Protein AF-A0A7X9ABZ9-F1 (afdb_monomer_lite)

Sequence (261 aa):
MYNNVKTASPDDVLFLRYRMYSGDTSDTNQLMIPCFWGFLIPAAREQAGEPFAMMHMRIPGGTFQEIPVSAAQVVDVENGYRVVVRFINLPQEFWGQGKAASAVFQAKDRPVILCKVTGFLNNYLRSLVLATFQIAFLAALGCTVGAAFSTPVAAFAAISYLVIGFSVQAAITAPLQNEDGSYQYKGFVDKAAHKFAQLVSVAVVSVDDLDATSDLIKGNLVEYRRIGWAFVNLVLIRTGIISGIGIWILTRRELGTVIKR

Structure (mmCIF, N/CA/C/O backbone):
data_AF-A0A7X9ABZ9-F1
#
_entry.id   AF-A0A7X9ABZ9-F1
#
loop_
_atom_site.group_PDB
_atom_site.id
_atom_site.type_symbol
_atom_site.label_atom_id
_atom_site.label_alt_id
_atom_site.label_comp_id
_atom_site.label_asym_id
_atom_site.label_entity_id
_atom_site.label_seq_id
_atom_site.pdbx_PDB_ins_code
_atom_site.Cartn_x
_atom_site.Cartn_y
_atom_site.Cartn_z
_atom_site.occupancy
_atom_site.B_iso_or_equiv
_atom_site.auth_seq_id
_atom_site.auth_comp_id
_atom_site.auth_asym_id
_atom_site.auth_atom_id
_atom_site.pdbx_PDB_model_num
ATOM 1 N N . MET A 1 1 ? 13.836 -10.161 -10.868 1.00 85.06 1 MET A N 1
ATOM 2 C CA . MET A 1 1 ? 13.054 -11.179 -11.605 1.00 85.06 1 MET A CA 1
ATOM 3 C C . MET A 1 1 ? 11.671 -11.236 -10.989 1.00 85.06 1 MET A C 1
ATOM 5 O O . MET A 1 1 ? 11.581 -11.241 -9.769 1.00 85.06 1 MET A O 1
ATOM 9 N N . TYR A 1 2 ? 10.624 -11.233 -11.807 1.00 88.44 2 TYR A N 1
ATOM 10 C CA . TYR A 1 2 ? 9.231 -11.260 -11.367 1.00 88.44 2 TYR A CA 1
ATOM 11 C C . TYR A 1 2 ? 8.583 -12.541 -11.879 1.00 88.44 2 TYR A C 1
ATOM 13 O O . TYR A 1 2 ? 8.696 -12.859 -13.062 1.00 88.44 2 TYR A O 1
ATOM 21 N N . ASN A 1 3 ? 7.933 -13.280 -10.985 1.00 89.06 3 ASN A N 1
ATOM 22 C CA . ASN A 1 3 ? 7.311 -14.566 -11.288 1.00 89.06 3 ASN A CA 1
ATOM 23 C C . ASN A 1 3 ? 5.788 -14.428 -11.289 1.00 89.06 3 ASN A C 1
ATOM 25 O O . ASN A 1 3 ? 5.252 -13.598 -10.555 1.00 89.06 3 ASN A O 1
ATOM 29 N N . ASN A 1 4 ? 5.105 -15.293 -12.046 1.00 87.25 4 ASN A N 1
ATOM 30 C CA . ASN A 1 4 ? 3.642 -15.381 -12.075 1.00 87.25 4 ASN A CA 1
ATOM 31 C C . ASN A 1 4 ? 2.960 -14.071 -12.531 1.00 87.25 4 ASN A C 1
ATOM 33 O O . ASN A 1 4 ? 1.924 -13.675 -11.994 1.00 87.25 4 ASN A O 1
ATOM 37 N N . VAL A 1 5 ? 3.551 -13.388 -13.518 1.00 86.31 5 VAL A N 1
ATOM 38 C CA . VAL A 1 5 ? 3.012 -12.157 -14.111 1.00 86.31 5 VAL A CA 1
ATOM 39 C C . VAL A 1 5 ? 1.906 -12.525 -15.096 1.00 86.31 5 VAL A C 1
ATOM 41 O O . VAL A 1 5 ? 2.169 -12.905 -16.234 1.00 86.31 5 VAL A O 1
ATOM 44 N N . LYS A 1 6 ? 0.655 -12.435 -14.646 1.00 84.50 6 LYS A N 1
ATOM 45 C CA . LYS A 1 6 ? -0.524 -12.736 -15.465 1.00 84.50 6 LYS A CA 1
ATOM 46 C C . LYS A 1 6 ? -1.132 -11.452 -16.015 1.00 84.50 6 LYS A C 1
ATOM 48 O O . LYS A 1 6 ? -1.398 -10.525 -15.254 1.00 84.50 6 LYS A O 1
ATOM 53 N N . THR A 1 7 ? -1.392 -11.430 -17.314 1.00 84.62 7 THR A N 1
ATOM 54 C CA . THR A 1 7 ? -2.168 -10.382 -17.985 1.00 84.62 7 THR A CA 1
ATOM 55 C C . THR A 1 7 ? -3.490 -10.952 -18.487 1.00 84.62 7 THR A C 1
ATOM 57 O O . THR A 1 7 ? -3.625 -12.167 -18.640 1.00 84.62 7 THR A O 1
ATOM 60 N N . ALA A 1 8 ? -4.494 -10.094 -18.676 1.00 82.12 8 ALA A N 1
ATOM 61 C CA . ALA A 1 8 ? -5.794 -10.525 -19.185 1.00 82.12 8 ALA A CA 1
ATOM 62 C C . ALA A 1 8 ? -5.737 -10.756 -20.702 1.00 82.12 8 ALA A C 1
ATOM 64 O O . ALA A 1 8 ? -6.398 -11.656 -21.216 1.00 82.12 8 ALA A O 1
ATOM 65 N N . SER A 1 9 ? -4.918 -9.963 -21.394 1.00 83.12 9 SER A N 1
ATOM 66 C CA . SER A 1 9 ? -4.620 -10.079 -22.818 1.00 83.12 9 SER A CA 1
ATOM 67 C C . SER A 1 9 ? -3.102 -10.092 -23.060 1.00 83.12 9 SER A C 1
ATOM 69 O O . SER A 1 9 ? -2.357 -9.460 -22.302 1.00 83.12 9 SER A O 1
ATOM 71 N N . PRO A 1 10 ? -2.607 -10.766 -24.116 1.00 79.56 10 PRO A N 1
ATOM 72 C CA . PRO A 1 10 ? -1.224 -10.620 -24.576 1.00 79.56 10 PRO A CA 1
ATOM 73 C C . PRO A 1 10 ? -0.862 -9.174 -24.950 1.00 79.56 10 PRO A C 1
ATOM 75 O O . PRO A 1 10 ? 0.271 -8.752 -24.739 1.00 79.56 10 PRO A O 1
ATOM 78 N N . ASP A 1 11 ? -1.835 -8.399 -25.435 1.00 84.75 11 ASP A N 1
ATOM 79 C CA . ASP A 1 11 ? -1.641 -7.003 -25.857 1.00 84.75 11 ASP A CA 1
ATOM 80 C C . ASP A 1 11 ? -1.698 -5.997 -24.695 1.00 84.75 11 ASP A C 1
ATOM 82 O O . ASP A 1 11 ? -1.632 -4.783 -24.906 1.00 84.75 11 ASP A O 1
ATOM 86 N N . ASP A 1 12 ? -1.843 -6.474 -23.456 1.00 89.69 12 ASP A N 1
ATOM 87 C CA . ASP A 1 12 ? -1.842 -5.596 -22.292 1.00 89.69 12 ASP A CA 1
ATOM 88 C C . ASP A 1 12 ? -0.480 -4.907 -22.117 1.00 89.69 12 ASP A C 1
ATOM 90 O O . ASP A 1 12 ? 0.590 -5.463 -22.376 1.00 89.69 12 ASP A O 1
ATOM 94 N N . VAL A 1 13 ? -0.523 -3.677 -21.607 1.00 91.44 13 VAL A N 1
ATOM 95 C CA . VAL A 1 13 ? 0.676 -2.926 -21.232 1.00 91.44 13 VAL A CA 1
ATOM 96 C C . VAL A 1 13 ? 0.999 -3.198 -19.766 1.00 91.44 13 VAL A C 1
ATOM 98 O O . VAL A 1 13 ? 0.156 -3.033 -18.879 1.00 91.44 13 VAL A O 1
ATOM 101 N N . LEU A 1 14 ? 2.238 -3.603 -19.517 1.00 92.75 14 LEU A N 1
ATOM 102 C CA . LEU A 1 14 ? 2.853 -3.661 -18.200 1.00 92.75 14 LEU A CA 1
ATOM 103 C C . LEU A 1 14 ? 3.565 -2.341 -17.915 1.00 92.75 14 LEU A C 1
ATOM 105 O O . LEU A 1 14 ? 4.131 -1.728 -18.817 1.00 92.75 14 LEU A O 1
ATOM 109 N N . PHE A 1 15 ? 3.595 -1.932 -16.650 1.00 92.88 15 PHE A N 1
ATOM 110 C CA . PHE A 1 15 ? 4.355 -0.756 -16.229 1.00 92.88 15 PHE A CA 1
ATOM 111 C C . PHE A 1 15 ? 5.413 -1.163 -15.216 1.00 92.88 15 PHE A C 1
ATOM 113 O O . PHE A 1 15 ? 5.085 -1.672 -14.144 1.00 92.88 15 PHE A O 1
ATOM 120 N N . LEU A 1 16 ? 6.685 -0.923 -15.529 1.00 94.00 16 LEU A N 1
ATOM 121 C CA . LEU A 1 16 ? 7.737 -0.972 -14.521 1.00 94.00 16 LEU A CA 1
ATOM 122 C C . LEU A 1 16 ? 7.741 0.363 -13.782 1.00 94.00 16 LEU A C 1
ATOM 124 O O . LEU A 1 16 ? 8.166 1.374 -14.340 1.00 94.00 16 LEU A O 1
ATOM 128 N N . ARG A 1 17 ? 7.287 0.354 -12.530 1.00 93.19 17 ARG A N 1
ATOM 129 C CA . ARG A 1 17 ? 7.353 1.515 -11.645 1.00 93.19 17 ARG A CA 1
ATOM 130 C C . ARG A 1 17 ? 8.529 1.379 -10.697 1.00 93.19 17 ARG A C 1
ATOM 132 O O . ARG A 1 17 ? 8.708 0.339 -10.065 1.00 93.19 17 ARG A O 1
ATOM 139 N N . TYR A 1 18 ? 9.298 2.446 -10.550 1.00 92.44 18 TYR A N 1
ATOM 140 C CA . TYR A 1 18 ? 10.392 2.503 -9.591 1.00 92.44 18 TYR A CA 1
ATOM 141 C C . TYR A 1 18 ? 10.647 3.936 -9.127 1.00 92.44 18 TYR A C 1
ATOM 143 O O . TYR A 1 18 ? 10.230 4.910 -9.758 1.00 92.44 18 TYR A O 1
ATOM 151 N N . ARG A 1 19 ? 11.376 4.049 -8.019 1.00 92.00 19 ARG A N 1
ATOM 152 C CA . ARG A 1 19 ? 11.971 5.294 -7.547 1.00 92.00 19 ARG A CA 1
ATOM 153 C C . ARG A 1 19 ? 13.368 4.982 -7.040 1.00 92.00 19 ARG A C 1
ATOM 155 O O . ARG A 1 19 ? 13.551 4.062 -6.247 1.00 92.00 19 ARG A O 1
ATOM 162 N N . MET A 1 20 ? 14.347 5.735 -7.514 1.00 91.56 20 MET A N 1
ATOM 163 C CA . MET A 1 20 ? 15.740 5.578 -7.102 1.00 91.56 20 MET A CA 1
ATOM 164 C C . MET A 1 20 ? 16.282 6.882 -6.551 1.00 91.56 20 MET A C 1
ATOM 166 O O . MET A 1 20 ? 15.871 7.954 -6.987 1.00 91.56 20 MET A O 1
ATOM 170 N N . TYR A 1 21 ? 17.209 6.771 -5.612 1.00 90.94 21 TYR A N 1
ATOM 171 C CA . TYR A 1 21 ? 17.895 7.878 -4.961 1.00 90.94 21 TYR A CA 1
ATOM 172 C C . TYR A 1 21 ? 19.382 7.830 -5.303 1.00 90.94 21 TYR A C 1
ATOM 174 O O . TYR A 1 21 ? 19.941 6.749 -5.499 1.00 90.94 21 TYR A O 1
ATOM 182 N N . SER A 1 22 ? 20.023 8.989 -5.394 1.00 89.25 22 SER A N 1
ATOM 183 C CA . SER A 1 22 ? 21.461 9.093 -5.625 1.00 89.25 22 SER A CA 1
ATOM 184 C C . SER A 1 22 ? 22.198 9.116 -4.291 1.00 89.25 22 SER A C 1
ATOM 186 O O . SER A 1 22 ? 22.069 10.071 -3.531 1.00 89.25 22 SER A O 1
ATOM 188 N N . GLY A 1 23 ? 23.003 8.093 -4.019 1.00 86.19 23 GLY A N 1
ATOM 189 C CA . GLY A 1 23 ? 23.775 7.988 -2.786 1.00 86.19 23 GLY A CA 1
ATOM 190 C C . GLY A 1 23 ? 22.877 7.662 -1.599 1.00 86.19 23 GLY A C 1
ATOM 191 O O . GLY A 1 23 ? 22.596 6.493 -1.357 1.00 86.19 23 GLY A O 1
ATOM 192 N N . ASP A 1 24 ? 22.437 8.685 -0.871 1.00 82.38 24 ASP A N 1
ATOM 193 C CA . ASP A 1 24 ? 21.570 8.525 0.295 1.00 82.38 24 ASP A CA 1
ATOM 194 C C . ASP A 1 24 ? 20.124 8.928 -0.024 1.00 82.38 24 ASP A C 1
ATOM 196 O O . ASP A 1 24 ? 19.832 9.851 -0.785 1.00 82.38 24 ASP A O 1
ATOM 200 N N . THR A 1 25 ? 19.198 8.215 0.599 1.00 79.00 25 THR A N 1
ATOM 201 C CA . THR A 1 25 ? 17.763 8.457 0.507 1.00 79.00 25 THR A CA 1
ATOM 202 C C . THR A 1 25 ? 17.301 9.643 1.353 1.00 79.00 25 THR A C 1
ATOM 204 O O . THR A 1 25 ? 16.221 10.172 1.097 1.00 79.00 25 THR A O 1
ATOM 207 N N . SER A 1 26 ? 18.100 10.076 2.338 1.00 78.75 26 SER A N 1
ATOM 208 C CA . SER A 1 26 ? 17.836 11.286 3.130 1.00 78.75 26 SER A CA 1
ATOM 209 C C . SER A 1 26 ? 18.455 12.558 2.554 1.00 78.75 26 SER A C 1
ATOM 211 O O . SER A 1 26 ? 18.204 13.639 3.086 1.00 78.75 26 SER A O 1
ATOM 213 N N . ASP A 1 27 ? 19.269 12.453 1.501 1.00 78.31 27 ASP A N 1
ATOM 214 C CA . ASP A 1 27 ? 19.879 13.626 0.881 1.00 78.31 27 ASP A CA 1
ATOM 215 C C . ASP A 1 27 ? 18.814 14.444 0.136 1.00 78.31 27 ASP A C 1
ATOM 217 O O . ASP A 1 27 ? 18.012 13.912 -0.637 1.00 78.31 27 ASP A O 1
ATOM 221 N N . THR A 1 28 ? 18.793 15.751 0.367 1.00 77.06 28 THR A N 1
ATOM 222 C CA . THR A 1 28 ? 17.905 16.673 -0.346 1.00 77.06 28 THR A CA 1
ATOM 223 C C . THR A 1 28 ? 18.439 17.011 -1.733 1.00 77.06 28 THR A C 1
ATOM 225 O O . THR A 1 28 ? 17.655 17.373 -2.611 1.00 77.06 28 THR A O 1
ATOM 228 N N . ASN A 1 29 ? 19.745 16.855 -1.965 1.00 82.06 29 ASN A N 1
ATOM 229 C CA . ASN A 1 29 ? 20.389 17.204 -3.224 1.00 82.06 29 ASN A CA 1
ATOM 230 C C . ASN A 1 29 ? 20.534 15.986 -4.146 1.00 82.06 29 ASN A C 1
ATOM 232 O O . ASN A 1 29 ? 21.626 15.477 -4.402 1.00 82.06 29 ASN A O 1
ATOM 236 N N . GLN A 1 30 ? 19.396 15.500 -4.636 1.00 86.19 30 GLN A N 1
ATOM 237 C CA . GLN A 1 30 ? 19.347 14.341 -5.520 1.00 86.19 30 GLN A CA 1
ATOM 238 C C . GLN A 1 30 ? 19.917 14.667 -6.911 1.00 86.19 30 GLN A C 1
ATOM 240 O O . GLN A 1 30 ? 19.515 15.628 -7.567 1.00 86.19 30 GLN A O 1
ATOM 245 N N . LEU A 1 31 ? 20.842 13.831 -7.382 1.00 87.50 31 LEU A N 1
ATOM 246 C CA . LEU A 1 31 ? 21.513 13.980 -8.671 1.00 87.50 31 LEU A CA 1
ATOM 247 C C . LEU A 1 31 ? 20.716 13.331 -9.811 1.00 87.50 31 LEU A C 1
ATOM 249 O O . LEU A 1 31 ? 19.886 12.443 -9.610 1.00 87.50 31 LEU A O 1
ATOM 253 N N . MET A 1 32 ? 21.024 13.740 -11.043 1.00 90.00 32 MET A N 1
ATOM 254 C CA . MET A 1 32 ? 20.575 13.043 -12.250 1.00 90.00 32 MET A CA 1
ATOM 255 C C . MET A 1 32 ? 21.375 11.750 -12.425 1.00 90.00 32 MET A C 1
ATOM 257 O O . MET A 1 32 ? 22.578 11.809 -12.670 1.00 90.00 32 MET A O 1
ATOM 261 N N . ILE A 1 33 ? 20.703 10.604 -12.354 1.00 91.19 33 ILE A N 1
ATOM 262 C CA . ILE A 1 33 ? 21.297 9.269 -12.433 1.00 91.19 33 ILE A CA 1
ATOM 263 C C . ILE A 1 33 ? 21.208 8.757 -13.882 1.00 91.19 33 ILE A C 1
ATOM 265 O O . ILE A 1 33 ? 20.103 8.451 -14.349 1.00 91.19 33 ILE A O 1
ATOM 269 N N . PRO A 1 34 ? 22.328 8.670 -14.624 1.00 92.88 34 PRO A N 1
ATOM 270 C CA . PRO A 1 34 ? 22.386 7.952 -15.890 1.00 92.88 34 PRO A CA 1
ATOM 271 C C . PRO A 1 34 ? 22.317 6.440 -15.621 1.00 92.88 34 PRO A C 1
ATOM 273 O O . PRO A 1 34 ? 23.075 5.893 -14.819 1.00 92.88 34 PRO A O 1
ATOM 276 N N . CYS A 1 35 ? 21.392 5.748 -16.276 1.00 93.31 35 CYS A N 1
ATOM 277 C CA . CYS A 1 35 ? 21.179 4.320 -16.077 1.00 93.31 35 CYS A CA 1
ATOM 278 C C . CYS A 1 35 ? 20.699 3.623 -17.349 1.00 93.31 35 CYS A C 1
ATOM 280 O O . CYS A 1 35 ? 20.117 4.244 -18.244 1.00 93.31 35 CYS A O 1
ATOM 282 N N . PHE A 1 36 ? 20.900 2.306 -17.388 1.00 94.38 36 PHE A N 1
ATOM 283 C CA . PHE A 1 36 ? 20.174 1.443 -18.305 1.00 94.38 36 PHE A CA 1
ATOM 284 C C . PHE A 1 36 ? 19.119 0.630 -17.574 1.00 94.38 36 PHE A C 1
ATOM 286 O O . PHE A 1 36 ? 19.386 0.029 -16.530 1.00 94.38 36 PHE A O 1
ATOM 293 N N . TRP A 1 37 ? 17.949 0.545 -18.193 1.00 94.38 37 TRP A N 1
ATOM 294 C CA . TRP A 1 37 ? 16.937 -0.445 -17.862 1.00 94.38 37 TRP A CA 1
ATOM 295 C C . TRP A 1 37 ? 16.764 -1.399 -19.030 1.00 94.38 37 TRP A C 1
ATOM 297 O O . TRP A 1 37 ? 16.659 -0.969 -20.172 1.00 94.38 37 TRP A O 1
ATOM 307 N N . GLY A 1 38 ? 16.761 -2.692 -18.743 1.00 92.69 38 GLY A N 1
ATOM 308 C CA . GLY A 1 38 ? 16.658 -3.746 -19.736 1.00 92.69 38 GLY A CA 1
ATOM 309 C C . GLY A 1 38 ? 15.511 -4.685 -19.444 1.00 92.69 38 GLY A C 1
ATOM 310 O O . GLY A 1 38 ? 15.384 -5.151 -18.311 1.00 92.69 38 GLY A O 1
ATOM 311 N N . PHE A 1 39 ? 14.744 -5.035 -20.469 1.00 93.25 39 PHE A N 1
ATOM 312 C CA . PHE A 1 39 ? 13.782 -6.132 -20.399 1.00 93.25 39 PHE A CA 1
ATOM 313 C C . PHE A 1 39 ? 14.282 -7.300 -21.232 1.00 93.25 39 PHE A C 1
ATOM 315 O O . PHE A 1 39 ? 14.725 -7.112 -22.364 1.00 93.25 39 PHE A O 1
ATOM 322 N N . LEU A 1 40 ? 14.225 -8.502 -20.665 1.00 91.06 40 LEU A N 1
ATOM 323 C CA . LEU A 1 40 ? 14.483 -9.718 -21.423 1.00 91.06 40 LEU A CA 1
ATOM 324 C C . LEU A 1 40 ? 13.377 -9.899 -22.470 1.00 91.06 40 LEU A C 1
ATOM 326 O O . LEU A 1 40 ? 12.203 -9.918 -22.106 1.00 91.06 40 LEU A O 1
ATOM 330 N N . ILE A 1 41 ? 13.761 -10.078 -23.732 1.00 91.25 41 ILE A N 1
ATOM 331 C CA . ILE A 1 41 ? 12.865 -10.467 -24.823 1.00 91.25 41 ILE A CA 1
ATOM 332 C C . ILE A 1 41 ? 12.999 -11.983 -25.008 1.00 91.25 41 ILE A C 1
ATOM 334 O O . ILE A 1 41 ? 14.034 -12.435 -25.509 1.00 91.25 41 ILE A O 1
ATOM 338 N N . PRO A 1 42 ? 11.988 -12.790 -24.636 1.00 86.25 42 PRO A N 1
ATOM 339 C CA . PRO A 1 42 ? 12.074 -14.248 -24.720 1.00 86.25 42 PRO A CA 1
ATOM 340 C C . PRO A 1 42 ? 12.369 -14.740 -26.142 1.00 86.25 42 PRO A C 1
ATOM 342 O O . PRO A 1 42 ? 13.238 -15.587 -26.320 1.00 86.25 42 PRO A O 1
ATOM 345 N N . ALA A 1 43 ? 11.745 -14.130 -27.156 1.00 84.25 43 ALA A N 1
ATOM 346 C CA . ALA A 1 43 ? 11.948 -14.478 -28.566 1.00 84.25 43 ALA A CA 1
ATOM 347 C C . ALA A 1 43 ? 13.398 -14.283 -29.053 1.00 84.25 43 ALA A C 1
ATOM 349 O O . ALA A 1 43 ? 13.842 -14.968 -29.969 1.00 84.25 43 ALA A O 1
ATOM 350 N N . ALA A 1 44 ? 14.151 -13.367 -28.437 1.00 82.69 44 ALA A N 1
ATOM 351 C CA . ALA A 1 44 ? 15.537 -13.090 -28.808 1.00 82.69 44 ALA A CA 1
ATOM 352 C C . ALA A 1 44 ? 16.547 -13.997 -28.082 1.00 82.69 44 ALA A C 1
ATOM 354 O O . ALA A 1 44 ? 17.734 -13.949 -28.400 1.00 82.69 44 ALA A O 1
ATOM 355 N N . ARG A 1 45 ? 16.106 -14.824 -27.117 1.00 78.69 45 ARG A N 1
ATOM 356 C CA . ARG A 1 45 ? 16.988 -15.661 -26.281 1.00 78.69 45 ARG A CA 1
ATOM 357 C C . ARG A 1 45 ? 17.819 -16.652 -27.095 1.00 78.69 45 ARG A C 1
ATOM 359 O O . ARG A 1 45 ? 18.967 -16.890 -26.741 1.00 78.69 45 ARG A O 1
ATOM 366 N N . GLU A 1 46 ? 17.256 -17.210 -28.163 1.00 70.56 46 GLU A N 1
ATOM 367 C CA . GLU A 1 46 ? 17.949 -18.189 -29.014 1.00 70.56 46 GLU A CA 1
ATOM 368 C C . GLU A 1 46 ? 18.784 -17.537 -30.127 1.00 70.56 46 GLU A C 1
ATOM 370 O O . GLU A 1 46 ? 19.675 -18.170 -30.686 1.00 70.56 46 GLU A O 1
ATOM 375 N N . GLN A 1 47 ? 18.510 -16.271 -30.449 1.00 67.94 47 GLN A N 1
ATOM 376 C CA . GLN A 1 47 ? 19.060 -15.594 -31.628 1.00 67.94 47 GLN A CA 1
ATOM 377 C C . GLN A 1 47 ? 20.179 -14.602 -31.292 1.00 67.94 47 GLN A C 1
ATOM 379 O O . GLN A 1 47 ? 21.026 -14.328 -32.140 1.00 67.94 47 GLN A O 1
ATOM 384 N N . ALA A 1 48 ? 20.198 -14.052 -30.074 1.00 69.56 48 ALA A N 1
ATOM 385 C CA . ALA A 1 48 ? 21.121 -12.994 -29.678 1.00 69.56 48 ALA A CA 1
ATOM 386 C C . ALA A 1 48 ? 21.931 -13.369 -28.430 1.00 69.56 48 ALA A C 1
ATOM 388 O O . ALA A 1 48 ? 21.395 -13.894 -27.456 1.00 69.56 48 ALA A O 1
ATOM 389 N N . GLY A 1 49 ? 23.221 -13.009 -28.425 1.00 68.19 49 GLY A N 1
ATOM 390 C CA . GLY A 1 49 ? 24.083 -13.139 -27.243 1.00 68.19 49 GLY A CA 1
ATOM 391 C C . GLY A 1 49 ? 23.632 -12.270 -26.059 1.00 68.19 49 GLY A C 1
ATOM 392 O O . GLY A 1 49 ? 23.870 -12.627 -24.908 1.00 68.19 49 GLY A O 1
ATOM 393 N N . GLU A 1 50 ? 22.920 -11.169 -26.329 1.00 76.25 50 GLU A N 1
ATOM 394 C CA . GLU A 1 50 ? 22.286 -10.322 -25.314 1.00 76.25 50 GLU A CA 1
ATOM 395 C C . GLU A 1 50 ? 20.785 -10.143 -25.604 1.00 76.25 50 GLU A C 1
ATOM 397 O O . GLU A 1 50 ? 20.391 -9.212 -26.304 1.00 76.25 50 GLU A O 1
ATOM 402 N N . PRO A 1 51 ? 19.906 -10.994 -25.046 1.00 85.19 51 PRO A N 1
ATOM 403 C CA . PRO A 1 51 ? 18.465 -10.945 -25.308 1.00 85.19 51 PRO A CA 1
ATOM 404 C C . PRO A 1 51 ? 17.734 -9.849 -24.512 1.00 85.19 51 PRO A C 1
ATOM 406 O O . PRO A 1 51 ? 16.563 -10.003 -24.169 1.00 85.19 51 PRO A O 1
ATOM 409 N N . PHE A 1 52 ? 18.417 -8.758 -24.157 1.00 88.81 52 PHE A N 1
ATOM 410 C CA . PHE A 1 52 ? 17.840 -7.649 -23.399 1.00 88.81 52 PHE A CA 1
ATOM 411 C C . PHE A 1 52 ? 17.654 -6.427 -24.295 1.00 88.81 52 PHE A C 1
ATOM 413 O O . PHE A 1 52 ? 18.618 -5.902 -24.844 1.00 88.81 52 PHE A O 1
ATOM 420 N N . ALA A 1 53 ? 16.428 -5.914 -24.371 1.00 89.19 53 ALA A N 1
ATOM 421 C CA . ALA A 1 53 ? 16.188 -4.585 -24.918 1.00 89.19 53 ALA A CA 1
ATOM 422 C C . ALA A 1 53 ? 16.552 -3.538 -23.865 1.00 89.19 53 ALA A C 1
ATOM 424 O O . ALA A 1 53 ? 15.804 -3.326 -22.909 1.00 89.19 53 ALA A O 1
ATOM 425 N N . MET A 1 54 ? 17.726 -2.928 -24.032 1.00 91.12 54 MET A N 1
ATOM 426 C CA . MET A 1 54 ? 18.280 -1.931 -23.119 1.00 91.12 54 MET A CA 1
ATOM 427 C C . MET A 1 54 ? 17.845 -0.518 -23.516 1.00 91.12 54 MET A C 1
ATOM 429 O O . MET A 1 54 ? 17.981 -0.104 -24.664 1.00 91.12 54 MET A O 1
ATOM 433 N N . MET A 1 55 ? 17.366 0.243 -22.540 1.00 91.31 55 MET A N 1
ATOM 434 C CA . MET A 1 55 ? 16.940 1.630 -22.675 1.00 91.31 55 MET A CA 1
ATOM 435 C C . MET A 1 55 ? 17.880 2.535 -21.888 1.00 91.31 55 MET A C 1
ATOM 437 O O . MET A 1 55 ? 18.017 2.379 -20.672 1.00 91.31 55 MET A O 1
ATOM 441 N N . HIS A 1 56 ? 18.507 3.495 -22.570 1.00 93.06 56 HIS A N 1
ATOM 442 C CA . HIS A 1 56 ? 19.306 4.536 -21.925 1.00 93.06 56 HIS A CA 1
ATOM 443 C C . HIS A 1 56 ? 18.395 5.610 -21.348 1.00 93.06 56 HIS A C 1
ATOM 445 O O . HIS A 1 56 ? 17.598 6.203 -22.074 1.00 93.06 56 HIS A O 1
ATOM 451 N N . MET A 1 57 ? 18.534 5.897 -20.058 1.00 91.69 57 MET A N 1
ATOM 452 C CA . MET A 1 57 ? 17.785 6.960 -19.408 1.00 91.69 57 MET A CA 1
ATOM 453 C C . MET A 1 57 ? 18.664 7.753 -18.455 1.00 91.69 57 MET A C 1
ATOM 455 O O . MET A 1 57 ? 19.628 7.245 -17.887 1.00 91.69 57 MET A O 1
ATOM 459 N N . ARG A 1 58 ? 18.283 9.008 -18.232 1.00 91.25 58 ARG A N 1
ATOM 460 C CA . ARG A 1 58 ? 18.910 9.877 -17.242 1.00 91.25 58 ARG A CA 1
ATOM 461 C C . ARG A 1 58 ? 17.814 10.499 -16.392 1.00 91.25 58 ARG A C 1
ATOM 463 O O . ARG A 1 58 ? 17.052 11.328 -16.877 1.00 91.25 58 ARG A O 1
ATOM 470 N N . ILE A 1 59 ? 17.709 10.043 -15.149 1.00 91.19 59 ILE A N 1
ATOM 471 C CA . ILE A 1 59 ? 16.537 10.267 -14.297 1.00 91.19 59 ILE A CA 1
ATOM 472 C C . ILE A 1 59 ? 16.937 11.050 -13.043 1.00 91.19 59 ILE A C 1
ATOM 474 O O . ILE A 1 59 ? 17.931 10.688 -12.414 1.00 91.19 59 ILE A O 1
ATOM 478 N N . PRO A 1 60 ? 16.176 12.076 -12.630 1.00 89.88 60 PRO A N 1
ATOM 479 C CA . PRO A 1 60 ? 16.412 12.743 -11.354 1.00 89.88 60 PRO A CA 1
ATOM 480 C C . PRO A 1 60 ? 16.129 11.800 -10.181 1.00 89.88 60 PRO A C 1
ATOM 482 O O . PRO A 1 60 ? 15.047 11.205 -10.095 1.00 89.88 60 PRO A O 1
ATOM 485 N N . GLY A 1 61 ? 17.087 11.686 -9.260 1.00 88.31 61 GLY A N 1
ATOM 486 C CA . GLY A 1 61 ? 16.906 10.942 -8.018 1.00 88.31 61 GLY A CA 1
ATOM 487 C C . GLY A 1 61 ? 15.699 11.448 -7.218 1.00 88.31 61 GLY A C 1
ATOM 488 O O . GLY A 1 61 ? 15.330 12.620 -7.265 1.00 88.31 61 GLY A O 1
ATOM 489 N N . GLY A 1 62 ? 15.030 10.543 -6.512 1.00 86.88 62 GLY A N 1
ATOM 490 C CA . GLY A 1 62 ? 13.852 10.846 -5.708 1.00 86.88 62 GLY A CA 1
ATOM 491 C C . GLY A 1 62 ? 12.560 11.060 -6.504 1.00 86.88 62 GLY A C 1
ATOM 492 O O . GLY A 1 62 ? 11.536 11.349 -5.883 1.00 86.88 62 GLY A O 1
ATOM 493 N N . THR A 1 63 ? 12.544 10.870 -7.827 1.00 89.69 63 THR A N 1
ATOM 494 C CA . THR A 1 63 ? 11.318 10.955 -8.646 1.00 89.69 63 THR A CA 1
ATOM 495 C C . THR A 1 63 ? 10.763 9.580 -9.010 1.00 89.69 63 THR A C 1
ATOM 497 O O . THR A 1 63 ? 11.517 8.629 -9.226 1.00 89.69 63 THR A O 1
ATOM 500 N N . PHE A 1 64 ? 9.432 9.466 -9.057 1.00 89.94 64 PHE A N 1
ATOM 501 C CA . PHE A 1 64 ? 8.770 8.257 -9.542 1.00 89.94 64 PHE A CA 1
ATOM 502 C C . PHE A 1 64 ? 8.837 8.198 -11.061 1.00 89.94 64 PHE A C 1
ATOM 504 O O . PHE A 1 64 ? 8.536 9.180 -11.736 1.00 89.94 64 PHE A O 1
ATOM 511 N N . GLN A 1 65 ? 9.211 7.031 -11.571 1.00 92.56 65 GLN A N 1
ATOM 512 C CA . GLN A 1 65 ? 9.268 6.749 -12.996 1.00 92.56 65 GLN A CA 1
ATOM 513 C C . GLN A 1 65 ? 8.419 5.530 -13.324 1.00 92.56 65 GLN A C 1
ATOM 515 O O . GLN A 1 65 ? 8.351 4.578 -12.540 1.00 92.56 65 GLN A O 1
ATOM 520 N N . GLU A 1 66 ? 7.799 5.568 -14.499 1.00 93.00 66 GLU A N 1
ATOM 521 C CA . GLU A 1 66 ? 7.006 4.477 -15.052 1.00 93.00 66 GLU A CA 1
ATOM 522 C C . GLU A 1 66 ? 7.417 4.225 -16.497 1.00 93.00 66 GLU A C 1
ATOM 524 O O . GLU A 1 66 ? 7.373 5.128 -17.331 1.00 93.00 66 GLU A O 1
ATOM 529 N N . ILE A 1 67 ? 7.810 2.987 -16.789 1.00 93.44 67 ILE A N 1
ATOM 530 C CA . ILE A 1 67 ? 8.162 2.562 -18.144 1.00 93.44 67 ILE A CA 1
ATOM 531 C C . ILE A 1 67 ? 7.054 1.640 -18.658 1.00 93.44 67 ILE A C 1
ATOM 533 O O . ILE A 1 67 ? 6.885 0.554 -18.090 1.00 93.44 67 ILE A O 1
ATOM 537 N N . PRO A 1 68 ? 6.303 2.041 -19.699 1.00 93.19 68 PRO A N 1
ATOM 538 C CA . PRO A 1 68 ? 5.328 1.174 -20.343 1.00 93.19 68 PRO A CA 1
ATOM 539 C C . PRO A 1 68 ? 6.034 0.140 -21.222 1.00 93.19 68 PRO A C 1
ATOM 541 O O . PRO A 1 68 ? 6.941 0.472 -21.985 1.00 93.19 68 PRO A O 1
ATOM 544 N N . VAL A 1 69 ? 5.598 -1.113 -21.137 1.00 91.94 69 VAL A N 1
ATOM 545 C CA . VAL A 1 69 ? 6.159 -2.230 -21.900 1.00 91.94 69 VAL A CA 1
ATOM 546 C C . VAL A 1 69 ? 5.045 -3.178 -22.330 1.00 91.94 69 VAL A C 1
ATOM 548 O O . VAL A 1 69 ? 4.146 -3.478 -21.549 1.00 91.94 69 VAL A O 1
ATOM 551 N N . SER A 1 70 ? 5.094 -3.667 -23.568 1.00 91.50 70 SER A N 1
ATOM 552 C CA . SER A 1 70 ? 4.119 -4.644 -24.067 1.00 91.50 70 SER A CA 1
ATOM 553 C C . SER A 1 70 ? 4.307 -6.002 -23.383 1.00 91.50 70 SER A C 1
ATOM 555 O O . SER A 1 70 ? 5.411 -6.551 -23.397 1.00 91.50 70 SER A O 1
ATOM 557 N N . ALA A 1 71 ? 3.236 -6.564 -22.813 1.00 90.25 71 ALA A N 1
ATOM 558 C CA . ALA A 1 71 ? 3.274 -7.875 -22.167 1.00 90.25 71 ALA A CA 1
ATOM 559 C C . ALA A 1 71 ? 3.702 -8.983 -23.140 1.00 90.25 71 ALA A C 1
ATOM 561 O O . ALA A 1 71 ? 4.551 -9.800 -22.783 1.00 90.25 71 ALA A O 1
ATOM 562 N N . ALA A 1 72 ? 3.200 -8.962 -24.379 1.00 88.31 72 ALA A N 1
ATOM 563 C CA . ALA A 1 72 ? 3.557 -9.920 -25.427 1.00 88.31 72 ALA A CA 1
ATOM 564 C C . ALA A 1 72 ? 5.069 -10.004 -25.696 1.00 88.31 72 ALA A C 1
ATOM 566 O O . ALA A 1 72 ? 5.563 -11.049 -26.109 1.00 88.31 72 ALA A O 1
ATOM 567 N N . GLN A 1 73 ? 5.812 -8.917 -25.467 1.00 88.50 73 GLN A N 1
ATOM 568 C CA . GLN A 1 73 ? 7.246 -8.863 -25.757 1.00 88.50 73 GLN A CA 1
ATOM 569 C C . GLN A 1 73 ? 8.128 -9.354 -24.609 1.00 88.50 73 GLN A C 1
ATOM 571 O O . GLN A 1 73 ? 9.243 -9.803 -24.863 1.00 88.50 73 GLN A O 1
ATOM 576 N N . VAL A 1 74 ? 7.672 -9.234 -23.357 1.00 90.62 74 VAL A N 1
ATOM 577 C CA . VAL A 1 74 ? 8.542 -9.404 -22.174 1.00 90.62 74 VAL A CA 1
ATOM 578 C C . VAL A 1 74 ? 8.085 -10.481 -21.202 1.00 90.62 74 VAL A C 1
ATOM 580 O O . VAL A 1 74 ? 8.852 -10.862 -20.315 1.00 90.62 74 VAL A O 1
ATOM 583 N N . VAL A 1 75 ? 6.850 -10.969 -21.335 1.00 90.38 75 VAL A N 1
ATOM 584 C CA . VAL A 1 75 ? 6.352 -12.085 -20.531 1.00 90.38 75 VAL A CA 1
ATOM 585 C C . VAL A 1 75 ? 6.826 -13.392 -21.154 1.00 90.38 75 VAL A C 1
ATOM 587 O O . VAL A 1 75 ? 6.386 -13.799 -22.225 1.00 90.38 75 VAL A O 1
ATOM 590 N N . ASP A 1 76 ? 7.717 -14.075 -20.447 1.00 88.06 76 ASP A N 1
ATOM 591 C CA . ASP A 1 76 ? 8.187 -15.413 -20.784 1.00 88.06 76 ASP A CA 1
ATOM 592 C C . ASP A 1 76 ? 7.125 -16.438 -20.357 1.00 88.06 76 ASP A C 1
ATOM 594 O O . ASP A 1 76 ? 7.070 -16.857 -19.194 1.00 88.06 76 ASP A O 1
ATOM 598 N N . VAL A 1 77 ? 6.225 -16.774 -21.285 1.00 85.00 77 VAL A N 1
ATOM 599 C CA . VAL A 1 77 ? 5.132 -17.734 -21.062 1.00 85.00 77 VAL A CA 1
ATOM 600 C C . VAL A 1 77 ? 5.682 -19.148 -20.858 1.00 85.00 77 VAL A C 1
ATOM 602 O O . VAL A 1 77 ? 5.217 -19.862 -19.971 1.00 85.00 77 VAL A O 1
ATOM 605 N N . GLU A 1 78 ? 6.716 -19.524 -21.611 1.00 83.44 78 GLU A N 1
ATOM 606 C CA . GLU A 1 78 ? 7.331 -20.857 -21.576 1.00 83.44 78 GLU A CA 1
ATOM 607 C C . GLU A 1 78 ? 7.987 -21.155 -20.227 1.00 83.44 78 GLU A C 1
ATOM 609 O O . GLU A 1 78 ? 7.877 -22.262 -19.704 1.00 83.44 78 GLU A O 1
ATOM 614 N N . ASN A 1 79 ? 8.599 -20.148 -19.600 1.00 82.56 79 ASN A N 1
ATOM 615 C CA . ASN A 1 79 ? 9.220 -20.296 -18.287 1.00 82.56 79 ASN A CA 1
ATOM 616 C C . ASN A 1 79 ? 8.276 -19.958 -17.123 1.00 82.56 79 ASN A C 1
ATOM 618 O O . ASN A 1 79 ? 8.737 -19.649 -16.026 1.00 82.56 79 ASN A O 1
ATOM 622 N N . GLY A 1 80 ? 6.958 -20.042 -17.308 1.00 81.94 80 GLY A N 1
ATOM 623 C CA . GLY A 1 80 ? 5.991 -19.872 -16.220 1.00 81.94 80 GLY A CA 1
ATOM 624 C C . GLY A 1 80 ? 5.663 -18.412 -15.908 1.00 81.94 80 GLY A C 1
ATOM 625 O O . GLY A 1 80 ? 5.660 -18.009 -14.741 1.00 81.94 80 GLY A O 1
ATOM 626 N N . TYR A 1 81 ? 5.369 -17.631 -16.951 1.00 87.69 81 TYR A N 1
ATOM 627 C CA . TYR A 1 81 ? 4.916 -16.236 -16.872 1.00 87.69 81 TYR A CA 1
ATOM 628 C C . TYR A 1 81 ? 5.892 -15.339 -16.105 1.00 87.69 81 TYR A C 1
ATOM 630 O O . TYR A 1 81 ? 5.552 -14.712 -15.094 1.00 87.69 81 TYR A O 1
ATOM 638 N N . ARG A 1 82 ? 7.147 -15.328 -16.552 1.00 90.56 82 ARG A N 1
ATOM 639 C CA . ARG A 1 82 ? 8.234 -14.603 -15.887 1.00 90.56 82 ARG A CA 1
ATOM 640 C C . ARG A 1 82 ? 8.583 -13.329 -16.635 1.00 90.56 82 ARG A C 1
ATOM 642 O O . ARG A 1 82 ? 8.614 -13.316 -17.857 1.00 90.56 82 ARG A O 1
ATOM 649 N N . VAL A 1 83 ? 8.922 -12.281 -15.890 1.00 91.19 83 VAL A N 1
ATOM 650 C CA . VAL A 1 83 ? 9.512 -11.060 -16.450 1.00 91.19 83 VAL A CA 1
ATOM 651 C C . VAL A 1 83 ? 10.865 -10.824 -15.797 1.00 91.19 83 VAL A C 1
ATOM 653 O O . VAL A 1 83 ? 10.992 -10.737 -14.569 1.00 91.19 83 VAL A O 1
ATOM 656 N N . VAL A 1 84 ? 11.904 -10.731 -16.621 1.00 91.75 84 VAL A N 1
ATOM 657 C CA . VAL A 1 84 ? 13.268 -10.469 -16.163 1.00 91.75 84 VAL A CA 1
ATOM 658 C C . VAL A 1 84 ? 13.641 -9.048 -16.546 1.00 91.75 84 VAL A C 1
ATOM 660 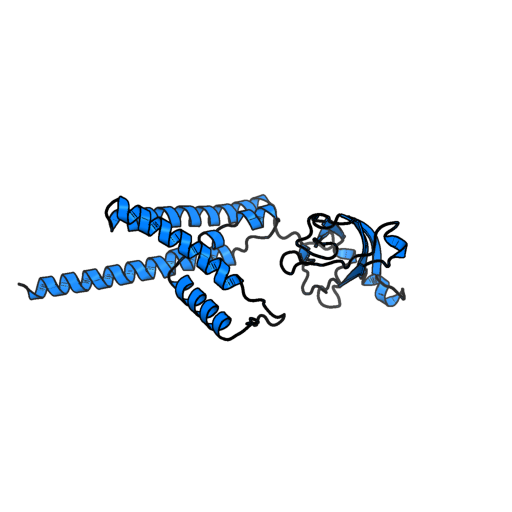O O . VAL A 1 84 ? 13.659 -8.687 -17.719 1.00 91.75 84 VAL A O 1
ATOM 663 N N . VAL A 1 85 ? 13.948 -8.258 -15.523 1.00 93.19 85 VAL A N 1
ATOM 664 C CA . VAL A 1 85 ? 14.372 -6.869 -15.659 1.00 93.19 85 VAL A CA 1
ATOM 665 C C . VAL A 1 85 ? 15.817 -6.762 -15.196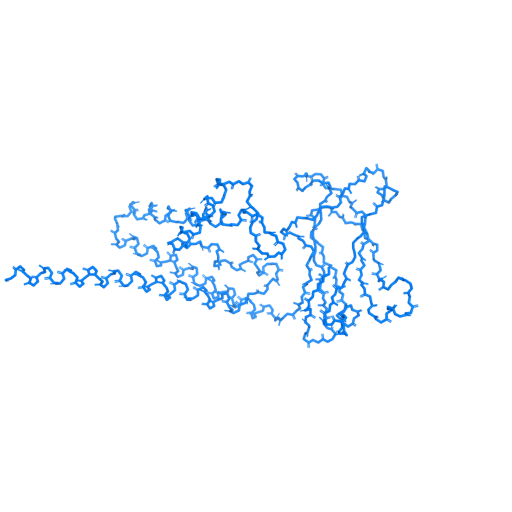 1.00 93.19 85 VAL A C 1
ATOM 667 O O . VAL A 1 85 ? 16.196 -7.370 -14.190 1.00 93.19 85 VAL A O 1
ATOM 670 N N . ARG A 1 86 ? 16.613 -5.995 -15.934 1.00 93.50 86 ARG A N 1
ATOM 671 C CA . ARG A 1 86 ? 18.004 -5.674 -15.636 1.00 93.50 86 ARG A CA 1
ATOM 672 C C . ARG A 1 86 ? 18.127 -4.175 -15.403 1.00 93.50 86 ARG A C 1
ATOM 674 O O . ARG A 1 86 ? 17.597 -3.385 -16.174 1.00 93.50 86 ARG A O 1
ATOM 681 N N . PHE A 1 87 ? 18.851 -3.803 -14.360 1.00 93.75 87 PHE A N 1
ATOM 682 C CA . PHE A 1 87 ? 19.227 -2.423 -14.093 1.00 93.75 87 PHE A CA 1
ATOM 683 C C . PHE A 1 87 ? 20.747 -2.313 -14.114 1.00 93.75 87 PHE A C 1
ATOM 685 O O . PHE A 1 87 ? 21.429 -3.174 -13.557 1.00 93.75 87 PHE A O 1
ATOM 692 N N . ILE A 1 88 ? 21.269 -1.263 -14.745 1.00 93.81 88 ILE A N 1
ATOM 693 C CA . ILE A 1 88 ? 22.697 -0.950 -14.749 1.00 93.81 88 ILE A CA 1
ATOM 694 C C . ILE A 1 88 ? 22.868 0.511 -14.348 1.00 93.81 88 ILE A C 1
ATOM 696 O O . ILE A 1 88 ? 22.385 1.413 -15.035 1.00 93.81 88 ILE A O 1
ATOM 700 N N . ASN A 1 89 ? 23.583 0.731 -13.246 1.00 92.88 89 ASN A N 1
ATOM 701 C CA . ASN A 1 89 ? 24.076 2.053 -12.882 1.00 92.88 89 ASN A CA 1
ATOM 702 C C . ASN A 1 89 ? 25.316 2.364 -13.726 1.00 92.88 89 ASN A C 1
ATOM 704 O O . ASN A 1 89 ? 26.269 1.581 -13.713 1.00 92.88 89 ASN A O 1
ATOM 708 N N . LEU A 1 90 ? 25.298 3.464 -14.477 1.00 92.44 90 LEU A N 1
ATOM 709 C CA . LEU A 1 90 ? 26.375 3.764 -15.417 1.00 92.44 90 LEU A CA 1
ATOM 710 C C . LEU A 1 90 ? 27.642 4.263 -14.704 1.00 92.44 90 LEU A C 1
ATOM 712 O O . LEU A 1 90 ? 27.543 4.924 -13.666 1.00 92.44 90 LEU A O 1
ATOM 716 N N . PRO A 1 91 ? 28.840 3.967 -15.244 1.00 90.19 91 PRO A N 1
ATOM 717 C CA . PRO A 1 91 ? 30.101 4.412 -14.663 1.00 90.19 91 PRO A CA 1
ATOM 718 C C . PRO A 1 91 ? 30.292 5.929 -14.808 1.00 90.19 91 PRO A C 1
ATOM 720 O O . PRO A 1 91 ? 29.604 6.586 -15.589 1.00 90.19 91 PRO A O 1
ATOM 723 N N . GLN A 1 92 ? 31.263 6.474 -14.067 1.00 87.69 92 GLN A N 1
ATOM 724 C CA . GLN A 1 92 ? 31.578 7.908 -13.939 1.00 87.69 92 GLN A CA 1
ATOM 725 C C . GLN A 1 92 ? 31.607 8.694 -15.258 1.00 87.69 92 GLN A C 1
ATOM 727 O O . GLN A 1 92 ? 31.210 9.856 -15.283 1.00 87.69 92 GLN A O 1
ATOM 732 N N . GLU A 1 93 ? 32.025 8.063 -16.351 1.00 88.81 93 GLU A N 1
ATOM 733 C CA . GLU A 1 93 ? 32.091 8.655 -17.692 1.00 88.81 93 GLU A CA 1
ATOM 734 C C . GLU A 1 93 ? 30.742 9.227 -18.164 1.00 88.81 93 GLU A C 1
ATOM 736 O O . GLU A 1 93 ? 30.697 10.256 -18.834 1.00 88.81 93 GLU A O 1
ATOM 741 N N . PHE A 1 94 ? 29.628 8.617 -17.751 1.00 86.12 94 PHE A N 1
ATOM 742 C CA . PHE A 1 94 ? 28.276 9.021 -18.151 1.00 86.12 94 PHE A CA 1
ATOM 743 C C . PHE A 1 94 ? 27.645 10.067 -17.220 1.00 86.12 94 PHE A C 1
ATOM 745 O O . PHE A 1 94 ? 26.585 10.615 -17.529 1.00 86.12 94 PHE A O 1
ATOM 752 N N . TRP A 1 95 ? 28.280 10.370 -16.083 1.00 85.62 95 TRP A N 1
ATOM 753 C CA . TRP A 1 95 ? 27.772 11.320 -15.083 1.00 85.62 95 TRP A CA 1
ATOM 754 C C . TRP A 1 95 ? 28.144 12.779 -15.387 1.00 85.62 95 TRP A C 1
ATOM 756 O O . TRP A 1 95 ? 27.678 13.703 -14.712 1.00 85.62 95 TRP A O 1
ATOM 766 N N . GLY A 1 96 ? 28.932 13.016 -16.440 1.00 81.81 96 GLY A N 1
ATOM 767 C CA . GLY A 1 96 ? 29.400 14.348 -16.811 1.00 81.81 96 GLY A CA 1
ATOM 768 C C . GLY A 1 96 ? 30.331 14.929 -15.743 1.00 81.81 96 GLY A C 1
ATOM 769 O O . GLY A 1 96 ? 31.261 14.264 -15.302 1.00 81.81 96 GLY A O 1
ATOM 770 N N . GLN A 1 97 ? 30.084 16.175 -15.322 1.00 68.38 97 GLN A N 1
ATOM 771 C CA . GLN A 1 97 ? 30.925 16.884 -14.342 1.00 68.38 97 GLN A CA 1
ATOM 772 C C . GLN A 1 97 ? 30.639 16.515 -12.871 1.00 68.38 97 GLN A C 1
ATOM 774 O O . GLN A 1 97 ? 31.350 16.973 -11.980 1.00 68.38 97 GLN A O 1
ATOM 779 N N . GLY A 1 98 ? 29.600 15.719 -12.591 1.00 72.25 98 GLY A N 1
ATOM 780 C CA . GLY A 1 98 ? 29.250 15.293 -11.232 1.00 72.25 98 GLY A CA 1
ATOM 781 C C . GLY A 1 98 ? 29.950 13.995 -10.828 1.00 72.25 98 GLY A C 1
ATOM 782 O O . GLY A 1 98 ? 30.208 13.143 -11.673 1.00 72.25 98 GLY A O 1
ATOM 783 N N . LYS A 1 99 ? 30.227 13.804 -9.533 1.00 84.00 99 LYS A N 1
ATOM 784 C CA . LYS A 1 99 ? 30.720 12.519 -9.010 1.00 84.00 99 LYS A CA 1
ATOM 785 C C . LYS A 1 99 ? 29.619 11.461 -9.124 1.00 84.00 99 LYS A C 1
ATOM 787 O O . LYS A 1 99 ? 28.483 11.712 -8.726 1.00 84.00 99 LYS A O 1
ATOM 792 N N . ALA A 1 100 ? 29.964 10.287 -9.639 1.00 86.12 100 ALA A N 1
ATOM 793 C CA . ALA A 1 100 ? 29.063 9.154 -9.725 1.00 86.12 100 ALA A CA 1
ATOM 794 C C . ALA A 1 100 ? 28.587 8.755 -8.333 1.00 86.12 100 ALA A C 1
ATOM 796 O O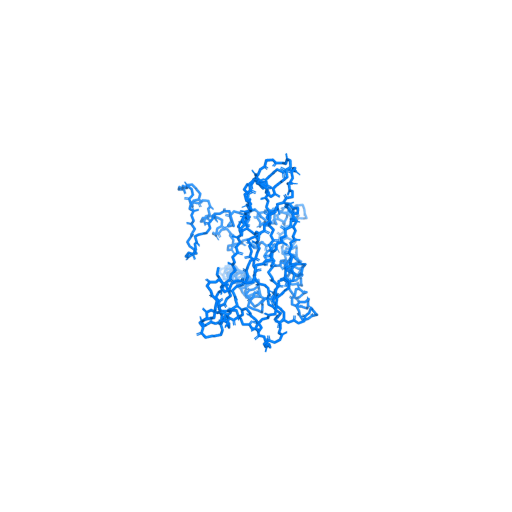 . ALA A 1 100 ? 29.380 8.620 -7.397 1.00 86.12 100 ALA A O 1
ATOM 797 N N . ALA A 1 101 ? 27.280 8.561 -8.221 1.00 87.44 101 ALA A N 1
ATOM 798 C CA . ALA A 1 101 ? 26.639 8.119 -7.001 1.00 87.44 101 ALA A CA 1
ATOM 799 C C . ALA A 1 101 ? 26.035 6.726 -7.196 1.00 87.44 101 ALA A C 1
ATOM 801 O O . ALA A 1 101 ? 25.669 6.314 -8.301 1.00 87.44 101 ALA A O 1
ATOM 802 N N . SER A 1 102 ? 25.912 5.988 -6.099 1.00 89.25 102 SER A N 1
ATOM 803 C CA . SER A 1 102 ? 25.185 4.722 -6.098 1.00 89.25 102 SER A CA 1
ATOM 804 C C . SER A 1 102 ? 23.697 4.981 -6.318 1.00 89.25 102 SER A C 1
ATOM 806 O O . SER A 1 102 ? 23.128 5.861 -5.681 1.00 89.25 102 SER A O 1
ATOM 808 N N . ALA A 1 103 ? 23.053 4.207 -7.187 1.00 90.44 103 ALA A N 1
ATOM 809 C CA . ALA A 1 103 ? 21.599 4.197 -7.280 1.00 90.44 103 ALA A CA 1
ATOM 810 C C . ALA A 1 103 ? 21.025 3.330 -6.151 1.00 90.44 103 ALA A C 1
ATOM 812 O O . ALA A 1 103 ? 21.285 2.127 -6.094 1.00 90.44 103 ALA A O 1
ATOM 813 N N . VAL A 1 104 ? 20.257 3.940 -5.251 1.00 90.19 104 VAL A N 1
ATOM 814 C CA . VAL A 1 104 ? 19.662 3.268 -4.093 1.00 90.19 104 VAL A CA 1
ATOM 815 C C . VAL A 1 104 ? 18.153 3.170 -4.260 1.00 90.19 104 VAL A C 1
ATOM 817 O O . VAL A 1 104 ? 17.466 4.169 -4.468 1.00 90.19 104 VAL A O 1
ATOM 820 N N . PHE A 1 105 ? 17.634 1.951 -4.134 1.00 89.88 105 PHE A N 1
ATOM 821 C CA . PHE A 1 105 ? 16.203 1.669 -4.098 1.00 89.88 105 PHE A CA 1
ATOM 822 C C . PHE A 1 105 ? 15.793 1.404 -2.653 1.00 89.88 105 PHE A C 1
ATOM 824 O O . PHE A 1 105 ? 16.316 0.493 -2.010 1.00 89.88 105 PHE A O 1
ATOM 831 N N . GLN A 1 106 ? 14.847 2.183 -2.132 1.00 84.88 106 GLN A N 1
ATOM 832 C CA . GLN A 1 106 ? 14.264 1.884 -0.827 1.00 84.88 106 GLN A CA 1
ATOM 833 C C . GLN A 1 106 ? 13.416 0.615 -0.918 1.00 84.88 106 GLN A C 1
ATOM 835 O O . GLN A 1 106 ? 12.724 0.407 -1.909 1.00 84.88 106 GLN A O 1
ATOM 840 N N . ALA A 1 107 ? 13.392 -0.198 0.141 1.00 80.62 107 ALA A N 1
ATOM 841 C CA . ALA A 1 107 ? 12.567 -1.410 0.176 1.00 80.62 107 ALA A CA 1
ATOM 842 C C . ALA A 1 107 ? 11.077 -1.116 -0.101 1.00 80.62 107 ALA A C 1
ATOM 844 O O . ALA A 1 107 ? 10.407 -1.884 -0.793 1.00 80.62 107 ALA A O 1
ATOM 845 N N . LYS A 1 108 ? 10.581 0.032 0.384 1.00 78.88 108 LYS A N 1
ATOM 846 C CA . LYS A 1 108 ? 9.214 0.520 0.150 1.00 78.88 108 LYS A CA 1
ATOM 847 C C . LYS A 1 108 ? 8.956 0.909 -1.310 1.00 78.88 108 LYS A C 1
ATOM 849 O O . LYS A 1 108 ? 7.884 0.612 -1.827 1.00 78.88 108 LYS A O 1
ATOM 854 N N . ASP A 1 109 ? 9.944 1.518 -1.962 1.00 82.75 109 ASP A N 1
ATOM 855 C CA . ASP A 1 109 ? 9.852 2.040 -3.331 1.00 82.75 109 ASP A CA 1
ATOM 856 C C . ASP A 1 109 ? 10.637 1.169 -4.333 1.00 82.75 109 ASP A C 1
ATOM 858 O O . ASP A 1 109 ? 11.137 1.640 -5.360 1.00 82.75 109 ASP A O 1
ATOM 862 N N . ARG A 1 110 ? 10.763 -0.127 -4.019 1.00 85.25 110 ARG A N 1
ATOM 863 C CA . ARG A 1 110 ? 11.446 -1.106 -4.864 1.00 85.25 110 ARG A CA 1
ATOM 864 C C . ARG A 1 110 ? 10.830 -1.135 -6.269 1.00 85.25 110 ARG A C 1
ATOM 866 O O . ARG A 1 110 ? 9.630 -0.893 -6.406 1.00 85.25 110 ARG A O 1
ATOM 873 N N . PRO A 1 111 ? 11.599 -1.498 -7.307 1.00 91.00 111 PRO A N 1
ATOM 874 C CA . PRO A 1 111 ? 11.042 -1.681 -8.638 1.00 91.00 111 PRO A CA 1
ATOM 875 C C . PRO A 1 111 ? 9.919 -2.726 -8.619 1.00 91.00 111 PRO A C 1
ATOM 877 O O . PRO A 1 111 ? 10.115 -3.859 -8.164 1.00 91.00 111 PRO A O 1
ATOM 880 N N . VAL A 1 112 ? 8.742 -2.362 -9.120 1.00 91.44 112 VAL A N 1
ATOM 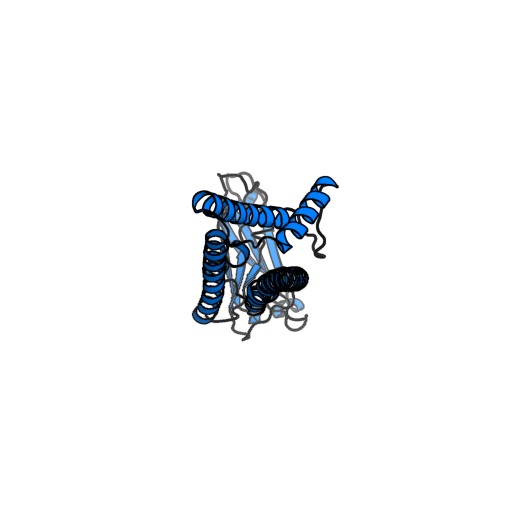881 C CA . VAL A 1 112 ? 7.560 -3.229 -9.201 1.00 91.44 112 VAL A CA 1
ATOM 882 C C . VAL A 1 112 ? 6.991 -3.226 -10.612 1.00 91.44 112 VAL A C 1
ATOM 884 O O . VAL A 1 112 ? 7.016 -2.210 -11.301 1.00 91.44 112 VAL A O 1
ATOM 887 N N . ILE A 1 113 ? 6.455 -4.371 -11.032 1.00 91.56 113 ILE A N 1
ATOM 888 C CA . ILE A 1 113 ? 5.692 -4.480 -12.276 1.00 91.56 113 ILE A CA 1
ATOM 889 C C . ILE A 1 113 ? 4.211 -4.364 -11.941 1.00 91.56 113 ILE A C 1
ATOM 891 O O . ILE A 1 113 ? 3.692 -5.120 -11.120 1.00 91.56 113 ILE A O 1
ATOM 895 N N . LEU A 1 114 ? 3.538 -3.426 -12.595 1.00 90.81 114 LEU A N 1
ATOM 896 C CA . LEU A 1 114 ? 2.104 -3.214 -12.498 1.00 90.81 114 LEU A CA 1
ATOM 897 C C . LEU A 1 114 ? 1.432 -3.815 -13.729 1.00 90.81 114 LEU A C 1
ATOM 899 O O . LEU A 1 114 ? 1.839 -3.560 -14.864 1.00 90.81 114 LEU A O 1
ATOM 903 N N . CYS A 1 115 ? 0.392 -4.603 -13.486 1.00 90.50 115 CYS A N 1
ATOM 904 C CA . CYS A 1 115 ? -0.476 -5.163 -14.511 1.00 90.50 115 CYS A CA 1
ATOM 905 C C . CYS A 1 115 ? -1.894 -4.623 -14.320 1.00 90.50 115 CYS A C 1
ATOM 907 O O . CYS A 1 115 ? -2.353 -4.390 -13.197 1.00 90.50 115 CYS A O 1
ATOM 909 N N . LYS A 1 116 ? -2.602 -4.411 -15.427 1.00 88.38 116 LYS A N 1
ATOM 910 C CA . LYS A 1 116 ? -3.993 -3.972 -15.382 1.00 88.38 116 LYS A CA 1
ATOM 911 C C . LYS A 1 116 ? -4.878 -5.143 -14.957 1.00 88.38 116 LYS A C 1
ATOM 913 O O . LYS A 1 116 ? -5.003 -6.121 -15.680 1.00 88.38 116 LYS A O 1
ATOM 918 N N . VAL A 1 117 ? -5.527 -5.017 -13.799 1.00 86.12 117 VAL A N 1
ATOM 919 C CA . VAL A 1 117 ? -6.447 -6.050 -13.281 1.00 86.12 117 VAL A CA 1
ATOM 920 C C . VAL A 1 117 ? -7.911 -5.635 -13.412 1.00 86.12 117 VAL A C 1
ATOM 922 O O . VAL A 1 117 ? -8.774 -6.449 -13.722 1.00 86.12 117 VAL A O 1
ATOM 925 N N . THR A 1 118 ? -8.225 -4.365 -13.162 1.00 88.50 118 THR A N 1
ATOM 926 C CA . THR A 1 118 ? -9.600 -3.851 -13.182 1.00 88.50 118 THR A CA 1
ATOM 927 C C . THR A 1 118 ? -9.625 -2.387 -13.610 1.00 88.50 118 THR A C 1
ATOM 929 O O . THR A 1 118 ? -8.610 -1.696 -13.555 1.00 88.50 118 THR A O 1
ATOM 932 N N . GLY A 1 119 ? -10.796 -1.895 -14.018 1.00 88.31 119 GLY A N 1
ATOM 933 C CA . GLY A 1 119 ? -11.017 -0.467 -14.239 1.00 88.31 119 GLY A CA 1
ATOM 934 C C . GLY A 1 119 ? -10.998 0.341 -12.937 1.00 88.31 119 GLY A C 1
ATOM 935 O O . GLY A 1 119 ? -11.322 -0.183 -11.866 1.00 88.31 119 GLY A O 1
ATOM 936 N N . PHE A 1 120 ? -10.674 1.632 -13.059 1.00 89.62 120 PHE A N 1
ATOM 937 C CA . PHE A 1 120 ? -10.597 2.580 -11.943 1.00 89.62 120 PHE A CA 1
ATOM 938 C C . PHE A 1 120 ? -11.879 2.608 -11.106 1.00 89.62 120 PHE A C 1
ATOM 940 O O . PHE A 1 120 ? -11.804 2.450 -9.895 1.00 89.62 120 PHE A O 1
ATOM 947 N N . LEU A 1 121 ? -13.052 2.726 -11.743 1.00 92.00 121 LEU A N 1
ATOM 948 C CA . LEU A 1 121 ? -14.337 2.840 -11.040 1.00 92.00 121 LEU A CA 1
ATOM 949 C C . LEU A 1 121 ? -14.604 1.652 -10.103 1.00 92.00 121 LEU A C 1
ATOM 951 O O . LEU A 1 121 ? -15.028 1.836 -8.967 1.00 92.00 121 LEU A O 1
ATOM 955 N N . ASN A 1 122 ? -14.309 0.431 -10.551 1.00 92.56 122 ASN A N 1
ATOM 956 C CA . ASN A 1 122 ? -14.495 -0.765 -9.732 1.00 92.56 122 ASN A CA 1
ATOM 957 C C . ASN A 1 122 ? -13.537 -0.778 -8.529 1.00 92.56 122 ASN A C 1
ATOM 959 O O . ASN A 1 122 ? -13.937 -1.136 -7.426 1.00 92.56 122 ASN A O 1
ATOM 963 N N . ASN A 1 123 ? -12.281 -0.357 -8.718 1.00 92.75 123 ASN A N 1
ATOM 964 C CA . ASN A 1 123 ? -11.328 -0.245 -7.611 1.00 92.75 123 ASN A CA 1
ATOM 965 C C . ASN A 1 123 ? -11.703 0.892 -6.644 1.00 92.75 123 ASN A C 1
ATOM 967 O O . ASN A 1 123 ? -11.617 0.728 -5.434 1.00 92.75 123 ASN A O 1
ATOM 971 N N . TYR A 1 124 ? -12.195 2.011 -7.173 1.00 92.38 124 TYR A N 1
ATOM 972 C CA . TYR A 1 124 ? -12.686 3.147 -6.399 1.00 92.38 124 TYR A CA 1
ATOM 973 C C . TYR A 1 124 ? -13.854 2.755 -5.486 1.00 92.38 124 TYR A C 1
ATOM 975 O O . TYR A 1 124 ? -13.827 3.052 -4.294 1.00 92.38 124 TYR A O 1
ATOM 983 N N . LEU A 1 125 ? -14.844 2.020 -6.007 1.00 93.81 125 LEU A N 1
ATOM 984 C CA . LEU A 1 125 ? -15.968 1.522 -5.206 1.00 93.81 125 LEU A CA 1
ATOM 985 C C . LEU A 1 125 ? -15.501 0.606 -4.065 1.00 93.81 125 LEU A C 1
ATOM 987 O O . LEU A 1 125 ? -16.017 0.692 -2.954 1.00 93.81 125 LEU A O 1
ATOM 991 N N . ARG A 1 126 ? -14.488 -0.233 -4.307 1.00 93.38 126 ARG A N 1
ATOM 992 C CA . ARG A 1 126 ? -13.876 -1.075 -3.265 1.00 93.38 126 ARG A CA 1
ATOM 993 C C . ARG A 1 126 ? -13.212 -0.245 -2.167 1.00 93.38 126 ARG A C 1
ATOM 995 O O . ARG A 1 126 ? -13.412 -0.542 -0.990 1.00 93.38 126 ARG A O 1
ATOM 1002 N N . SER A 1 127 ? -12.471 0.801 -2.533 1.00 92.00 127 SER A N 1
ATOM 1003 C CA . SER A 1 127 ? -11.908 1.754 -1.568 1.00 92.00 127 SER A CA 1
ATOM 1004 C C . SER A 1 127 ? -13.002 2.473 -0.773 1.00 92.00 127 SER A C 1
ATOM 1006 O O . SER A 1 127 ? -12.865 2.648 0.434 1.00 92.00 127 SER A O 1
ATOM 1008 N N . LEU A 1 128 ? -14.115 2.837 -1.417 1.00 92.56 128 LEU A N 1
ATOM 1009 C CA . LEU A 1 128 ? -15.244 3.514 -0.771 1.00 92.56 128 LEU A CA 1
ATOM 1010 C C . LEU A 1 128 ? -15.939 2.628 0.274 1.00 92.56 128 LEU A C 1
ATOM 1012 O O . LEU A 1 128 ? -16.332 3.114 1.336 1.00 92.56 128 LEU A O 1
ATOM 1016 N N . VAL A 1 129 ? -16.040 1.319 0.022 1.00 92.50 129 VAL A N 1
ATOM 1017 C CA . VAL A 1 129 ? -16.534 0.354 1.020 1.00 92.50 129 VAL A CA 1
ATOM 1018 C C . VAL A 1 129 ? -15.628 0.328 2.255 1.00 92.50 129 VAL A C 1
ATOM 1020 O O . VAL A 1 129 ? -16.129 0.382 3.377 1.00 92.50 129 VAL A O 1
ATOM 1023 N N . LEU A 1 130 ? -14.304 0.305 2.072 1.00 91.12 130 LEU A N 1
ATOM 1024 C CA . LEU A 1 130 ? -13.356 0.348 3.193 1.00 91.12 130 LEU A CA 1
ATOM 1025 C C . LEU A 1 130 ? -13.447 1.664 3.980 1.00 91.12 130 LEU A C 1
ATOM 1027 O O . LEU A 1 130 ? -13.523 1.631 5.208 1.00 91.12 130 LEU A O 1
ATOM 1031 N N . ALA A 1 131 ? -13.558 2.801 3.289 1.00 90.88 131 ALA A N 1
ATOM 1032 C CA . ALA A 1 131 ? -13.784 4.096 3.930 1.00 90.88 131 ALA A CA 1
ATOM 1033 C C . ALA A 1 131 ? -15.100 4.121 4.732 1.00 90.88 131 ALA A C 1
ATOM 1035 O O . ALA A 1 131 ? -15.163 4.674 5.829 1.00 90.88 131 ALA A O 1
ATOM 1036 N N . THR A 1 132 ? -16.150 3.461 4.234 1.00 91.19 132 THR A N 1
ATOM 1037 C CA . THR A 1 132 ? -17.422 3.328 4.960 1.00 91.19 132 THR A CA 1
ATOM 1038 C C . THR A 1 132 ? -17.241 2.530 6.252 1.00 91.19 132 THR A C 1
ATOM 1040 O O . THR A 1 132 ? -17.735 2.947 7.298 1.00 91.19 132 THR A O 1
ATOM 1043 N N . PHE A 1 133 ? -16.490 1.422 6.223 1.00 89.25 133 PHE A N 1
ATOM 1044 C CA . PHE A 1 133 ? -16.161 0.665 7.438 1.00 89.25 133 PHE A CA 1
ATOM 1045 C C . PHE A 1 133 ? -15.347 1.486 8.434 1.00 89.25 133 PHE A C 1
ATOM 1047 O O . PHE A 1 133 ? -15.597 1.408 9.634 1.00 89.25 133 PHE A O 1
ATOM 1054 N N . GLN A 1 134 ? -14.418 2.303 7.945 1.00 89.19 134 GLN A N 1
ATOM 1055 C CA . GLN A 1 134 ? -13.625 3.200 8.774 1.00 89.19 134 GLN A CA 1
ATOM 1056 C C . GLN A 1 134 ? -14.507 4.224 9.503 1.00 89.19 134 GLN A C 1
ATOM 1058 O O . GLN A 1 134 ? -14.409 4.365 10.722 1.00 89.19 134 GLN A O 1
ATOM 1063 N N . ILE A 1 135 ? -15.415 4.894 8.786 1.00 90.62 135 ILE A N 1
ATOM 1064 C CA . ILE A 1 135 ? -16.339 5.874 9.377 1.00 90.62 135 ILE A CA 1
ATOM 1065 C C . ILE A 1 135 ? -17.310 5.189 10.347 1.00 90.62 135 ILE A C 1
ATOM 1067 O O . ILE A 1 135 ? -17.525 5.687 11.450 1.00 90.62 135 ILE A O 1
ATOM 1071 N N . ALA A 1 136 ? -17.856 4.028 9.975 1.00 89.12 136 ALA A N 1
ATOM 1072 C CA . ALA A 1 136 ? -18.750 3.259 10.836 1.00 89.12 136 ALA A CA 1
ATOM 1073 C C . ALA A 1 136 ? -18.056 2.823 12.135 1.00 89.12 136 ALA A C 1
ATOM 1075 O O . ALA A 1 136 ? -18.640 2.932 13.212 1.00 89.12 136 ALA A O 1
ATOM 1076 N N . PHE A 1 137 ? -16.797 2.383 12.052 1.00 86.38 137 PHE A N 1
ATOM 1077 C CA . PHE A 1 137 ? -15.994 2.028 13.216 1.00 86.38 137 PHE A CA 1
ATOM 1078 C C . PHE A 1 137 ? -15.744 3.237 14.127 1.00 86.38 137 PHE A C 1
ATOM 1080 O O . PHE A 1 137 ? -15.960 3.146 15.335 1.00 86.38 137 PHE A O 1
ATOM 1087 N N . LEU A 1 138 ? -15.343 4.380 13.562 1.00 89.19 138 LEU A N 1
ATOM 1088 C CA . LEU A 1 138 ? -15.124 5.614 14.324 1.00 89.19 138 LEU A CA 1
ATOM 1089 C C . LEU A 1 138 ? -16.407 6.101 15.010 1.00 89.19 138 LEU A C 1
ATOM 1091 O O . LEU A 1 138 ? -16.370 6.494 16.177 1.00 89.19 138 LEU A O 1
ATOM 1095 N N . ALA A 1 139 ? -17.546 6.024 14.318 1.00 90.50 139 ALA A N 1
ATOM 1096 C CA . ALA A 1 139 ? -18.848 6.357 14.881 1.00 90.50 139 ALA A CA 1
ATOM 1097 C C . ALA A 1 139 ? -19.228 5.401 16.022 1.00 90.50 139 ALA A C 1
ATOM 1099 O O . ALA A 1 139 ? -19.583 5.852 17.109 1.00 90.50 139 ALA A O 1
ATOM 1100 N N . ALA A 1 140 ? -19.091 4.088 15.813 1.00 87.19 140 ALA A N 1
ATOM 1101 C CA . ALA A 1 140 ? -19.382 3.080 16.828 1.00 87.19 140 ALA A CA 1
ATOM 1102 C C . ALA A 1 140 ? -18.495 3.240 18.070 1.00 87.19 140 ALA A C 1
ATOM 1104 O O . ALA A 1 140 ? -18.996 3.145 19.192 1.00 87.19 140 ALA A O 1
ATOM 1105 N N . LEU A 1 141 ? -17.203 3.531 17.886 1.00 87.12 141 LEU A N 1
ATOM 1106 C CA . LEU A 1 141 ? -16.286 3.850 18.976 1.00 87.12 141 LEU A CA 1
ATOM 1107 C C . LEU A 1 141 ? -16.808 5.062 19.754 1.00 87.12 141 LEU A C 1
ATOM 1109 O O . LEU A 1 141 ? -17.069 4.937 20.946 1.00 87.12 141 LEU A O 1
ATOM 1113 N N . GLY A 1 142 ? -17.048 6.191 19.079 1.00 88.56 142 GLY A N 1
ATOM 1114 C CA . GLY A 1 142 ? -17.564 7.413 19.704 1.00 88.56 142 GLY A CA 1
ATOM 1115 C C . GLY A 1 142 ? -18.863 7.193 20.485 1.00 88.56 142 GLY A C 1
ATOM 1116 O O . GLY A 1 142 ? -18.960 7.609 21.639 1.00 88.56 142 GLY A O 1
ATOM 1117 N N . CYS A 1 143 ? -19.826 6.469 19.909 1.00 89.44 143 CYS A N 1
ATOM 1118 C CA . CYS A 1 143 ? -21.074 6.107 20.583 1.00 89.44 143 CYS A CA 1
ATOM 1119 C C . CYS A 1 143 ? -20.838 5.215 21.808 1.00 89.44 143 CYS A C 1
ATOM 1121 O O . CYS A 1 143 ? -21.439 5.443 22.854 1.00 89.44 143 CYS A O 1
ATOM 1123 N N . THR A 1 144 ? -19.951 4.224 21.706 1.00 86.81 144 THR A N 1
ATOM 1124 C CA . THR A 1 144 ? -19.670 3.287 22.804 1.00 86.81 144 THR A CA 1
ATOM 1125 C C . THR A 1 144 ? -18.991 3.996 23.971 1.00 86.81 144 THR A C 1
ATOM 1127 O O . THR A 1 144 ? -19.423 3.861 25.115 1.00 86.81 144 THR A O 1
ATOM 1130 N N . VAL A 1 145 ? -17.948 4.785 23.696 1.00 89.31 145 VAL A N 1
ATOM 1131 C CA . VAL A 1 145 ? -17.209 5.494 24.747 1.00 89.31 145 VAL A CA 1
ATOM 1132 C C . VAL A 1 145 ? -18.074 6.604 25.355 1.00 89.31 145 VAL A C 1
ATOM 1134 O O . VAL A 1 145 ? -18.065 6.791 26.569 1.00 89.31 145 VAL A O 1
ATOM 1137 N N . GLY A 1 146 ? -18.872 7.295 24.533 1.00 90.19 146 GLY A N 1
ATOM 1138 C CA . GLY A 1 146 ? -19.816 8.323 24.980 1.00 90.19 146 GLY A CA 1
ATOM 1139 C C 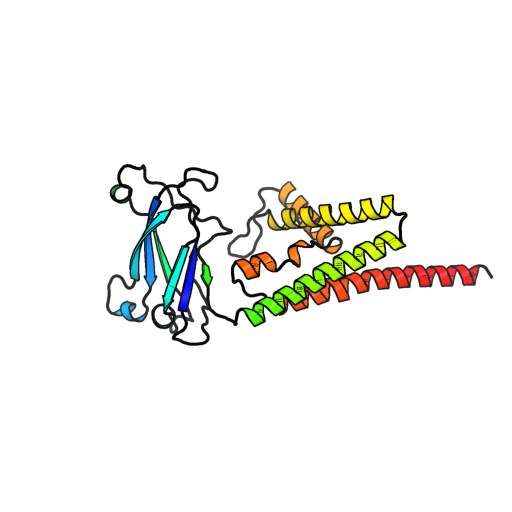. GLY A 1 146 ? -20.980 7.781 25.812 1.00 90.19 146 GLY A C 1
ATOM 1140 O O . GLY A 1 146 ? -21.446 8.465 26.715 1.00 90.19 146 GLY A O 1
ATOM 1141 N N . ALA A 1 147 ? -21.431 6.549 25.557 1.00 88.38 147 ALA A N 1
ATOM 1142 C CA . ALA A 1 147 ? -22.446 5.893 26.380 1.00 88.38 147 ALA A CA 1
ATOM 1143 C C . ALA A 1 147 ? -21.880 5.365 27.711 1.00 88.38 147 ALA A C 1
ATOM 1145 O O . ALA A 1 147 ? -22.603 5.300 28.703 1.00 88.38 147 ALA A O 1
ATOM 1146 N N . ALA A 1 148 ? -20.603 4.972 27.738 1.00 85.56 148 ALA A N 1
ATOM 1147 C CA . ALA A 1 148 ? -19.969 4.373 28.912 1.00 85.56 148 ALA A CA 1
ATOM 1148 C C . ALA A 1 148 ? -19.387 5.398 29.904 1.00 85.56 148 ALA A C 1
ATOM 1150 O O . ALA A 1 148 ? -19.295 5.102 31.096 1.00 85.56 148 ALA A O 1
ATOM 1151 N N . PHE A 1 149 ? -18.981 6.584 29.437 1.00 90.75 149 PHE A N 1
ATOM 1152 C CA . PHE A 1 149 ? -18.256 7.572 30.240 1.00 90.75 149 PHE A CA 1
ATOM 1153 C C . PHE A 1 149 ? -18.833 8.988 30.106 1.00 90.75 149 PHE A C 1
ATOM 1155 O O . PHE A 1 149 ? -19.469 9.333 29.117 1.00 90.75 149 PHE A O 1
ATOM 1162 N N . SER A 1 150 ? -18.549 9.854 31.085 1.00 92.94 150 SER A N 1
ATOM 1163 C CA . SER A 1 150 ? -18.846 11.293 30.988 1.00 92.94 150 SER A CA 1
ATOM 1164 C C . SER A 1 150 ? -18.085 11.951 29.831 1.00 92.94 150 SER A C 1
ATOM 1166 O O . SER A 1 150 ? -16.962 11.536 29.540 1.00 92.94 150 SER A O 1
ATOM 1168 N N . THR A 1 151 ? -18.621 13.029 29.251 1.00 91.69 151 THR A N 1
ATOM 1169 C CA . THR A 1 151 ? -18.080 13.691 28.047 1.00 91.69 151 THR A CA 1
ATOM 1170 C C . THR A 1 151 ? -16.559 13.922 28.056 1.00 91.69 151 THR A C 1
ATOM 1172 O O . THR A 1 151 ? -15.913 13.533 27.081 1.00 91.69 151 THR A O 1
ATOM 1175 N N . PRO A 1 152 ? -15.935 14.475 29.122 1.00 92.56 152 PRO A N 1
ATOM 1176 C CA . PRO A 1 152 ? -14.486 14.706 29.120 1.00 92.56 152 PRO A CA 1
ATOM 1177 C C . PRO A 1 152 ? -13.676 13.401 29.093 1.00 92.56 152 PRO A C 1
ATOM 1179 O O . PRO A 1 152 ? -12.689 13.283 28.368 1.00 92.56 152 PRO A O 1
ATOM 1182 N N . VAL A 1 153 ? -14.123 12.397 29.850 1.00 93.44 153 VAL A N 1
ATOM 1183 C CA . VAL A 1 153 ? -13.476 11.078 29.930 1.00 93.44 153 VAL A CA 1
ATOM 1184 C C . VAL A 1 153 ? -13.656 10.309 28.621 1.00 93.44 153 VAL A C 1
ATOM 1186 O O . VAL A 1 153 ? -12.711 9.684 28.145 1.00 93.44 153 VAL A O 1
ATOM 1189 N N . ALA A 1 154 ? -14.836 10.400 28.004 1.00 92.12 154 ALA A N 1
ATOM 1190 C CA . ALA A 1 154 ? -15.121 9.753 26.732 1.00 92.12 154 ALA A CA 1
ATOM 1191 C C . ALA A 1 154 ? -14.223 10.282 25.606 1.00 92.12 154 ALA A C 1
ATOM 1193 O O . ALA A 1 154 ? -13.637 9.494 24.863 1.00 92.12 154 ALA A O 1
ATOM 1194 N N . ALA A 1 155 ? -14.061 11.607 25.521 1.00 92.38 155 ALA A N 1
ATOM 1195 C CA . ALA A 1 155 ? -13.178 12.236 24.545 1.00 92.38 155 ALA A CA 1
ATOM 1196 C C . ALA A 1 155 ? -11.719 11.793 24.733 1.00 92.38 155 ALA A C 1
ATOM 1198 O O . ALA A 1 155 ? -11.069 11.378 23.773 1.00 92.38 155 ALA A O 1
ATOM 1199 N N . PHE A 1 156 ? -11.220 11.813 25.973 1.00 94.62 156 PHE A N 1
ATOM 1200 C CA . PHE A 1 156 ? -9.859 11.372 26.279 1.00 94.62 156 PHE A CA 1
ATOM 1201 C C . PHE A 1 156 ? -9.627 9.898 25.919 1.00 94.62 156 PHE A C 1
ATOM 1203 O O . PHE A 1 156 ? -8.621 9.567 25.290 1.00 94.62 156 PHE A O 1
ATOM 1210 N N . ALA A 1 157 ? -10.560 9.014 26.278 1.00 91.00 157 ALA A N 1
ATOM 1211 C CA . ALA A 1 157 ? -10.459 7.589 25.985 1.00 91.00 157 ALA A CA 1
ATOM 1212 C C . ALA A 1 157 ? -10.509 7.302 24.474 1.00 91.00 157 ALA A C 1
ATOM 1214 O O . ALA A 1 157 ? -9.701 6.515 23.981 1.00 91.00 157 ALA A O 1
ATOM 1215 N N . ALA A 1 158 ? -11.389 7.976 23.725 1.00 89.94 158 ALA A N 1
ATOM 1216 C CA . ALA A 1 158 ? -11.467 7.836 22.272 1.00 89.94 158 ALA A CA 1
ATOM 1217 C C . ALA A 1 158 ? -10.177 8.307 21.577 1.00 89.94 158 ALA A C 1
ATOM 1219 O O . ALA A 1 158 ? -9.631 7.586 20.743 1.00 89.94 158 ALA A O 1
ATOM 1220 N N . ILE A 1 159 ? -9.641 9.474 21.956 1.00 91.19 159 ILE A N 1
ATOM 1221 C CA . ILE A 1 159 ? -8.380 9.992 21.398 1.00 91.19 159 ILE A CA 1
ATOM 1222 C C . ILE A 1 159 ? -7.215 9.061 21.745 1.00 91.19 159 ILE A C 1
ATOM 1224 O O . ILE A 1 159 ? -6.436 8.702 20.864 1.00 91.19 159 ILE A O 1
ATOM 1228 N N . SER A 1 160 ? -7.117 8.623 23.002 1.00 91.31 160 SER A N 1
ATOM 1229 C CA . SER A 1 160 ? -6.061 7.704 23.445 1.00 91.31 160 SER A CA 1
ATOM 1230 C C . SER A 1 160 ? -6.096 6.394 22.661 1.00 91.31 160 SER A C 1
ATOM 1232 O O . SER A 1 160 ? -5.055 5.923 22.211 1.00 91.31 160 SER A O 1
ATOM 1234 N N . TYR A 1 161 ? -7.290 5.838 22.428 1.00 89.44 161 TYR A N 1
ATOM 1235 C CA . TYR A 1 161 ? -7.463 4.639 21.611 1.00 89.44 161 TYR A CA 1
ATOM 1236 C C . TYR A 1 161 ? -6.925 4.833 20.185 1.00 89.44 161 TYR A C 1
ATOM 1238 O O . TYR A 1 161 ? -6.187 3.983 19.688 1.00 89.44 161 TYR A O 1
ATOM 1246 N N . LEU A 1 162 ? -7.238 5.964 19.541 1.00 88.38 162 LEU A N 1
ATOM 1247 C CA . LEU A 1 162 ? -6.754 6.269 18.190 1.00 88.38 162 LEU A CA 1
ATOM 1248 C C . LEU A 1 162 ? -5.230 6.444 18.144 1.00 88.38 162 LEU A C 1
ATOM 1250 O O . LEU A 1 162 ? -4.576 5.870 17.276 1.00 88.38 162 LEU A O 1
ATOM 1254 N N . VAL A 1 163 ? -4.654 7.185 19.096 1.00 89.25 163 VAL A N 1
ATOM 1255 C CA . VAL A 1 163 ? -3.198 7.406 19.185 1.00 89.25 163 VAL A CA 1
ATOM 1256 C C . VAL A 1 163 ? -2.447 6.089 19.398 1.00 89.25 163 VAL A C 1
ATOM 1258 O O . VAL A 1 163 ? -1.423 5.847 18.750 1.00 89.25 163 VAL A O 1
ATOM 1261 N N . ILE A 1 164 ? -2.966 5.217 20.268 1.00 87.94 164 ILE A N 1
ATOM 1262 C CA . ILE A 1 164 ? -2.415 3.873 20.468 1.00 87.94 164 ILE A CA 1
ATOM 1263 C C . ILE A 1 164 ? -2.522 3.070 19.169 1.00 87.94 164 ILE A C 1
ATOM 1265 O O . ILE A 1 164 ? -1.536 2.456 18.770 1.00 87.94 164 ILE A O 1
ATOM 1269 N N . GLY A 1 165 ? -3.665 3.115 18.477 1.00 85.31 165 GLY A N 1
ATOM 1270 C CA . GLY A 1 165 ? -3.864 2.416 17.204 1.00 85.31 165 GLY A CA 1
ATOM 1271 C C . GLY A 1 165 ? -2.827 2.794 16.148 1.00 85.31 165 GLY A C 1
ATOM 1272 O O . GLY A 1 165 ? -2.211 1.910 15.554 1.00 85.31 165 GLY A O 1
ATOM 1273 N N . PHE A 1 166 ? -2.555 4.092 15.985 1.00 82.81 166 PHE A N 1
ATOM 1274 C CA . PHE A 1 166 ? -1.516 4.568 15.066 1.00 82.81 166 PHE A CA 1
ATOM 1275 C C . PHE A 1 166 ? -0.110 4.102 15.467 1.00 82.81 166 PHE A C 1
ATOM 1277 O O . PHE A 1 166 ? 0.679 3.680 14.621 1.00 82.81 166 PHE A O 1
ATOM 1284 N N . SER A 1 167 ? 0.202 4.135 16.763 1.00 84.88 167 SER A N 1
ATOM 1285 C CA . SER A 1 167 ? 1.529 3.769 17.274 1.00 84.88 167 SER A CA 1
ATOM 1286 C C . SER A 1 167 ? 1.801 2.264 17.182 1.00 84.88 167 SER A C 1
ATOM 1288 O O . SER A 1 167 ? 2.908 1.846 16.841 1.00 84.88 167 SER A O 1
ATOM 1290 N N . VAL A 1 168 ? 0.786 1.436 17.445 1.00 84.75 168 VAL A N 1
ATOM 1291 C CA . VAL A 1 168 ? 0.874 -0.029 17.351 1.00 84.75 168 VAL A CA 1
ATOM 1292 C C . VAL A 1 168 ? 1.152 -0.462 15.917 1.00 84.75 168 VAL A C 1
ATOM 1294 O O . VAL A 1 168 ? 2.019 -1.309 15.704 1.00 84.75 168 VAL A O 1
ATOM 1297 N N . GLN A 1 169 ? 0.490 0.152 14.935 1.00 80.75 169 GLN A N 1
ATOM 1298 C CA . GLN A 1 169 ? 0.713 -0.178 13.529 1.00 80.75 169 GLN A CA 1
ATOM 1299 C C . GLN A 1 169 ? 2.157 0.091 13.100 1.00 80.75 169 GLN A C 1
ATOM 1301 O O . GLN A 1 169 ? 2.813 -0.779 12.522 1.00 80.75 169 GLN A O 1
ATOM 1306 N N . ALA A 1 170 ? 2.687 1.264 13.456 1.00 79.31 170 ALA A N 1
ATOM 1307 C CA . ALA A 1 170 ? 4.077 1.607 13.183 1.00 79.31 170 ALA A CA 1
ATOM 1308 C C . ALA A 1 170 ? 5.041 0.580 13.806 1.00 79.31 170 ALA A C 1
ATOM 1310 O O . ALA A 1 170 ? 5.945 0.096 13.126 1.00 79.31 170 ALA A O 1
ATOM 1311 N N . ALA A 1 171 ? 4.800 0.174 15.058 1.00 79.88 171 ALA A N 1
ATOM 1312 C CA . ALA A 1 171 ? 5.618 -0.815 15.760 1.00 79.88 171 ALA A CA 1
ATOM 1313 C C . ALA A 1 171 ? 5.545 -2.232 15.150 1.00 79.88 171 ALA A C 1
ATOM 1315 O O . ALA A 1 171 ? 6.532 -2.970 15.173 1.00 79.88 171 ALA A O 1
ATOM 1316 N N . ILE A 1 172 ? 4.407 -2.625 14.570 1.00 79.56 172 ILE A N 1
ATOM 1317 C CA . ILE A 1 172 ? 4.275 -3.909 13.861 1.00 79.56 172 ILE A CA 1
ATOM 1318 C C . ILE A 1 172 ? 5.053 -3.881 12.543 1.00 79.56 172 ILE A C 1
ATOM 1320 O O . ILE A 1 172 ? 5.687 -4.864 12.176 1.00 79.56 172 ILE A O 1
ATOM 1324 N N . THR A 1 173 ? 5.052 -2.757 11.835 1.00 73.44 173 THR A N 1
ATOM 1325 C CA . THR A 1 173 ? 5.742 -2.645 10.538 1.00 73.44 173 THR A CA 1
ATOM 1326 C C . THR A 1 173 ? 7.231 -2.300 10.631 1.00 73.44 173 THR A C 1
ATOM 1328 O O . THR A 1 173 ? 7.915 -2.303 9.612 1.00 73.44 173 THR A O 1
ATOM 1331 N N . ALA A 1 174 ? 7.742 -2.001 11.828 1.00 76.56 174 ALA A N 1
ATOM 1332 C CA . ALA A 1 174 ? 9.119 -1.550 12.028 1.00 76.56 174 ALA A CA 1
ATOM 1333 C C . ALA A 1 174 ? 10.210 -2.600 11.708 1.00 76.56 174 ALA A C 1
ATOM 1335 O O . ALA A 1 174 ? 11.236 -2.207 11.143 1.00 76.56 174 ALA A O 1
ATOM 1336 N N . PRO A 1 175 ? 10.062 -3.900 12.041 1.00 76.56 175 PRO A N 1
ATOM 1337 C CA . PRO A 1 175 ? 11.101 -4.882 11.743 1.00 76.56 175 PRO A CA 1
ATOM 1338 C C . PRO A 1 175 ? 11.189 -5.187 10.243 1.00 76.56 175 PRO A C 1
ATOM 1340 O O . PRO A 1 175 ? 10.174 -5.337 9.561 1.00 76.56 175 PRO A O 1
ATOM 1343 N N . LEU A 1 176 ? 12.414 -5.339 9.735 1.00 70.88 176 LEU A N 1
ATOM 1344 C CA . LEU A 1 176 ? 12.655 -5.731 8.344 1.00 70.88 176 LEU A CA 1
ATOM 1345 C C . LEU A 1 176 ? 12.230 -7.189 8.124 1.00 70.88 176 LEU A C 1
ATOM 1347 O O . LEU A 1 176 ? 12.401 -8.029 9.005 1.00 70.88 176 LEU A O 1
ATOM 1351 N N . GLN A 1 177 ? 11.704 -7.500 6.941 1.00 71.44 177 GLN A N 1
ATOM 1352 C CA . GLN A 1 177 ? 11.364 -8.867 6.543 1.00 71.44 177 GLN A CA 1
ATOM 1353 C C . GLN A 1 177 ? 12.403 -9.411 5.560 1.00 71.44 177 GLN A C 1
ATOM 1355 O O . GLN A 1 177 ? 12.815 -8.716 4.632 1.00 71.44 177 GLN A O 1
ATOM 1360 N N . ASN A 1 178 ? 12.813 -10.657 5.774 1.00 68.00 178 ASN A N 1
ATOM 1361 C CA . ASN A 1 178 ? 13.597 -11.448 4.834 1.00 68.00 178 ASN A CA 1
ATOM 1362 C C . ASN A 1 178 ? 12.753 -11.862 3.618 1.00 68.00 178 ASN A C 1
ATOM 1364 O O . ASN A 1 178 ? 11.523 -11.806 3.646 1.00 68.00 178 ASN A O 1
ATOM 1368 N N . GLU A 1 179 ? 13.410 -12.349 2.561 1.00 53.88 179 GLU A N 1
ATOM 1369 C CA . GLU A 1 179 ? 12.733 -12.874 1.363 1.00 53.88 179 GLU A CA 1
ATOM 1370 C C . GLU A 1 179 ? 11.832 -14.092 1.652 1.00 53.88 179 GLU A C 1
ATOM 1372 O O . GLU A 1 179 ? 10.889 -14.348 0.907 1.00 53.88 179 GLU A O 1
ATOM 1377 N N . ASP A 1 180 ? 12.077 -14.809 2.755 1.00 51.09 180 ASP A N 1
ATOM 1378 C CA . ASP A 1 180 ? 11.259 -15.928 3.243 1.00 51.09 180 ASP A CA 1
ATOM 1379 C C . ASP A 1 180 ? 10.066 -15.486 4.119 1.00 51.09 180 ASP A C 1
ATOM 1381 O O . ASP A 1 180 ? 9.298 -16.321 4.598 1.00 51.09 180 ASP A O 1
ATOM 1385 N N . GLY A 1 181 ? 9.899 -14.177 4.338 1.00 59.91 181 GLY A N 1
ATOM 1386 C CA . GLY A 1 181 ? 8.857 -13.604 5.191 1.00 59.91 181 GLY A CA 1
ATOM 1387 C C . GLY A 1 181 ? 9.172 -13.631 6.690 1.00 59.91 181 GLY A C 1
ATOM 1388 O O . GLY A 1 181 ? 8.331 -13.218 7.492 1.00 59.91 181 GLY A O 1
ATOM 1389 N N . SER A 1 182 ? 10.362 -14.082 7.102 1.00 71.50 182 SER A N 1
ATOM 1390 C CA . SER A 1 182 ? 10.785 -14.028 8.503 1.00 71.50 182 SER A CA 1
ATOM 1391 C C . SER A 1 182 ? 11.212 -12.613 8.909 1.00 71.50 182 SER A C 1
ATOM 1393 O O . SER A 1 182 ? 11.830 -11.876 8.142 1.00 71.50 182 SER A O 1
ATOM 1395 N N . TYR A 1 183 ? 10.877 -12.208 10.135 1.00 75.19 183 TYR A N 1
ATOM 1396 C CA . TYR A 1 183 ? 11.271 -10.902 10.667 1.00 75.19 183 TYR A CA 1
ATOM 1397 C C . TYR A 1 183 ? 12.731 -10.921 11.135 1.00 75.19 183 TYR A C 1
ATOM 1399 O O . TYR A 1 183 ? 13.110 -11.737 11.982 1.00 75.19 183 TYR A O 1
ATOM 1407 N N . GLN A 1 184 ? 13.535 -9.987 10.631 1.00 73.12 184 GLN A N 1
ATOM 1408 C CA . GLN A 1 184 ? 14.859 -9.691 11.158 1.00 73.12 184 GLN A CA 1
ATOM 1409 C C . GLN A 1 184 ? 14.738 -8.766 12.369 1.00 73.12 184 GLN A C 1
ATOM 1411 O O . GLN A 1 184 ? 14.359 -7.601 12.249 1.00 73.12 184 GLN A O 1
ATOM 1416 N N . TYR A 1 185 ? 15.105 -9.285 13.537 1.00 76.69 185 TYR A N 1
ATOM 1417 C CA . TYR A 1 185 ? 15.170 -8.506 14.771 1.00 76.69 185 TYR A CA 1
ATOM 1418 C C . TYR A 1 185 ? 16.607 -8.072 15.032 1.00 76.69 185 TYR A C 1
ATOM 1420 O O . TYR A 1 185 ? 17.516 -8.902 15.002 1.00 76.69 185 TYR A O 1
ATOM 1428 N N . LYS A 1 186 ? 16.814 -6.794 15.365 1.00 72.50 186 LYS A N 1
ATOM 1429 C CA . LYS A 1 186 ? 18.152 -6.295 15.736 1.00 72.50 186 LYS A CA 1
ATOM 1430 C C . LYS A 1 186 ? 18.602 -6.787 17.119 1.00 72.50 186 LYS A C 1
ATOM 1432 O O . LYS A 1 186 ? 19.788 -6.754 17.426 1.00 72.50 186 LYS A O 1
ATOM 1437 N N . GLY A 1 187 ? 17.669 -7.257 17.953 1.00 82.50 187 GLY A N 1
ATOM 1438 C CA . GLY A 1 187 ? 17.950 -7.805 19.280 1.00 82.50 187 GLY A CA 1
ATOM 1439 C C . GLY A 1 187 ? 16.705 -8.319 20.011 1.00 82.50 187 GLY A C 1
ATOM 1440 O O . GLY A 1 187 ? 15.592 -8.296 19.486 1.00 82.50 187 GLY A O 1
ATOM 1441 N N . PHE A 1 188 ? 16.885 -8.777 21.254 1.00 81.31 188 PHE A N 1
ATOM 1442 C CA . PHE A 1 188 ? 15.797 -9.325 22.078 1.00 81.31 188 PHE A CA 1
ATOM 1443 C C . PHE A 1 188 ? 14.717 -8.287 22.423 1.00 81.31 188 PHE A C 1
ATOM 1445 O O . PHE A 1 188 ? 13.531 -8.603 22.387 1.00 81.31 188 PHE A O 1
ATOM 1452 N N . VAL A 1 189 ? 15.121 -7.045 22.713 1.00 82.56 189 VAL A N 1
ATOM 1453 C CA . VAL A 1 189 ? 14.199 -5.944 23.050 1.00 82.56 189 VAL A CA 1
ATOM 1454 C C . VAL A 1 189 ? 13.268 -5.626 21.879 1.00 82.56 189 VAL A C 1
ATOM 1456 O O . VAL A 1 189 ? 12.066 -5.483 22.074 1.00 82.56 189 VAL A O 1
ATOM 1459 N N . ASP A 1 190 ? 13.806 -5.606 20.660 1.00 80.12 190 ASP A N 1
ATOM 1460 C CA . ASP A 1 190 ? 13.059 -5.381 19.417 1.00 80.12 190 ASP A CA 1
ATOM 1461 C C . ASP A 1 190 ? 12.015 -6.491 19.187 1.00 80.12 190 ASP A C 1
ATOM 1463 O O . ASP A 1 190 ? 10.835 -6.239 18.945 1.00 80.12 190 ASP A O 1
ATOM 1467 N N . LYS A 1 191 ? 12.415 -7.749 19.416 1.00 82.94 191 LYS A N 1
ATOM 1468 C CA . LYS A 1 191 ? 11.512 -8.907 19.355 1.00 82.94 191 LYS A CA 1
ATOM 1469 C C . LYS A 1 191 ? 10.398 -8.850 20.404 1.00 82.94 191 LYS A C 1
ATOM 1471 O O . LYS A 1 191 ? 9.256 -9.203 20.103 1.00 82.94 191 LYS A O 1
ATOM 1476 N N . ALA A 1 192 ? 10.715 -8.433 21.630 1.00 85.00 192 ALA A N 1
ATOM 1477 C CA . ALA A 1 192 ? 9.736 -8.291 22.704 1.00 85.00 192 ALA A CA 1
ATOM 1478 C C . ALA A 1 192 ? 8.737 -7.161 22.408 1.00 85.00 192 ALA A C 1
ATOM 1480 O O . ALA A 1 192 ? 7.530 -7.376 22.519 1.00 85.00 192 ALA A O 1
ATOM 1481 N N . ALA A 1 193 ? 9.226 -6.000 21.965 1.00 83.19 193 ALA A N 1
ATOM 1482 C CA . ALA A 1 193 ? 8.399 -4.859 21.583 1.00 83.19 193 ALA A CA 1
ATOM 1483 C C . ALA A 1 193 ? 7.459 -5.203 20.418 1.00 83.19 193 ALA A C 1
ATOM 1485 O O . ALA A 1 193 ? 6.262 -4.933 20.493 1.00 83.19 193 ALA A O 1
ATOM 1486 N N . HIS A 1 194 ? 7.968 -5.879 19.384 1.00 84.56 194 HIS A N 1
ATOM 1487 C CA . HIS A 1 194 ? 7.155 -6.309 18.251 1.00 84.56 194 HIS A CA 1
ATOM 1488 C C . HIS A 1 194 ? 6.064 -7.311 18.662 1.00 84.56 194 HIS A C 1
ATOM 1490 O O . HIS A 1 194 ? 4.902 -7.146 18.291 1.00 84.56 194 HIS A O 1
ATOM 1496 N N . LYS A 1 195 ? 6.388 -8.314 19.495 1.00 84.56 195 LYS A N 1
ATOM 1497 C CA . LYS A 1 195 ? 5.379 -9.249 20.029 1.00 84.56 195 LYS A CA 1
ATOM 1498 C C . LYS A 1 195 ? 4.330 -8.558 20.895 1.00 84.56 195 LYS A C 1
ATOM 1500 O O . LYS A 1 195 ? 3.156 -8.913 20.834 1.00 84.56 195 LYS A O 1
ATOM 1505 N N . PHE A 1 196 ? 4.742 -7.587 21.704 1.00 85.56 196 PHE A N 1
ATOM 1506 C CA . PHE A 1 196 ? 3.812 -6.799 22.501 1.00 85.56 196 PHE A CA 1
ATOM 1507 C C . PHE A 1 196 ? 2.868 -5.990 21.602 1.00 85.56 196 PHE A C 1
ATOM 1509 O O . PHE A 1 196 ? 1.658 -6.033 21.804 1.00 85.56 196 PHE A O 1
ATOM 1516 N N . ALA A 1 197 ? 3.390 -5.341 20.558 1.00 83.56 197 ALA A N 1
ATOM 1517 C CA . ALA A 1 197 ? 2.574 -4.623 19.581 1.00 83.56 197 ALA A CA 1
ATOM 1518 C C . ALA A 1 197 ? 1.566 -5.550 18.875 1.00 83.56 197 ALA A C 1
ATOM 1520 O O . ALA A 1 197 ? 0.388 -5.209 18.777 1.00 83.56 197 ALA A O 1
ATOM 1521 N N . GLN A 1 198 ? 1.984 -6.760 18.477 1.00 83.75 198 GLN A N 1
ATOM 1522 C CA . GLN A 1 198 ? 1.078 -7.777 17.926 1.00 83.75 198 GLN A CA 1
ATOM 1523 C C . GLN A 1 198 ? -0.059 -8.118 18.902 1.00 83.75 198 GLN A C 1
ATOM 1525 O O . GLN A 1 198 ? -1.220 -8.159 18.501 1.00 83.75 198 GLN A O 1
ATOM 1530 N N . LEU A 1 199 ? 0.244 -8.306 20.189 1.00 84.25 199 LEU A N 1
ATOM 1531 C CA . LEU A 1 199 ? -0.772 -8.584 21.207 1.00 84.25 199 LEU A CA 1
ATOM 1532 C C . LEU A 1 199 ? -1.748 -7.411 21.369 1.00 84.25 199 LEU A C 1
ATOM 1534 O O . LEU A 1 199 ? -2.960 -7.619 21.407 1.00 84.25 199 LEU A O 1
ATOM 1538 N N . VAL A 1 200 ? -1.241 -6.176 21.408 1.00 83.25 200 VAL A N 1
ATOM 1539 C CA . VAL A 1 200 ? -2.085 -4.976 21.520 1.00 83.25 200 VAL A CA 1
ATOM 1540 C C . VAL A 1 200 ? -2.966 -4.792 20.281 1.00 83.25 200 VAL A C 1
ATOM 1542 O O . VAL A 1 200 ? -4.111 -4.371 20.427 1.00 83.25 200 VAL A O 1
ATOM 1545 N N . SER A 1 201 ? -2.510 -5.165 19.080 1.00 80.75 201 SER A N 1
ATOM 1546 C CA . SER A 1 201 ? -3.305 -5.037 17.842 1.00 80.75 201 SER A CA 1
ATOM 1547 C C . SER A 1 201 ? -4.567 -5.905 17.809 1.00 80.75 201 SER A C 1
ATOM 1549 O O . SER A 1 201 ? -5.547 -5.587 17.130 1.00 80.75 201 SER A O 1
ATOM 1551 N N . VAL A 1 202 ? -4.601 -6.975 18.610 1.00 76.56 202 VAL A N 1
ATOM 1552 C CA . VAL A 1 202 ? -5.826 -7.756 18.816 1.00 76.56 202 VAL A CA 1
ATOM 1553 C C . VAL A 1 202 ? -6.891 -6.891 19.492 1.00 76.56 202 VAL A C 1
ATOM 1555 O O . VAL A 1 202 ? -8.055 -6.912 19.095 1.00 76.56 202 VAL A O 1
ATOM 1558 N N . ALA A 1 203 ? -6.495 -6.079 20.475 1.00 72.94 203 ALA A N 1
ATOM 1559 C CA . ALA A 1 203 ? -7.399 -5.196 21.204 1.00 72.94 203 ALA A CA 1
ATOM 1560 C C . ALA A 1 203 ? -7.674 -3.887 20.449 1.00 72.94 203 ALA A C 1
ATOM 1562 O O . ALA A 1 203 ? -8.824 -3.460 20.365 1.00 72.94 203 ALA A O 1
ATOM 1563 N N . VAL A 1 204 ? -6.657 -3.278 19.840 1.00 78.81 204 VAL A N 1
ATOM 1564 C CA . VAL A 1 204 ? -6.746 -1.952 19.214 1.00 78.81 204 VAL A CA 1
ATOM 1565 C C . VAL A 1 204 ? -6.764 -2.067 17.692 1.00 78.81 204 VAL A C 1
ATOM 1567 O O . VAL A 1 204 ? -5.885 -2.674 17.092 1.00 78.81 204 VAL A O 1
ATOM 1570 N N . VAL A 1 205 ? -7.775 -1.471 17.065 1.00 74.56 205 VAL A N 1
ATOM 1571 C CA . VAL A 1 205 ? -7.861 -1.308 15.606 1.00 74.56 205 VAL A CA 1
ATOM 1572 C C . VAL A 1 205 ? -7.034 -0.101 15.199 1.00 74.56 205 VAL A C 1
ATOM 1574 O O . VAL A 1 205 ? -7.325 1.015 15.634 1.00 74.56 205 VAL A O 1
ATOM 1577 N N . SER A 1 206 ? -6.068 -0.312 14.308 1.00 78.81 206 SER A N 1
ATOM 1578 C CA . SER A 1 206 ? -5.504 0.795 13.550 1.00 78.81 206 SER A CA 1
ATOM 1579 C C . SER A 1 206 ? -6.504 1.238 12.488 1.00 78.81 206 SER A C 1
ATOM 1581 O O . SER A 1 206 ? -6.925 0.459 11.635 1.00 78.81 206 SER A O 1
ATOM 1583 N N . VAL A 1 207 ? -6.887 2.509 12.540 1.00 76.50 207 VAL A N 1
ATOM 1584 C CA . VAL A 1 207 ? -7.731 3.143 11.519 1.00 76.50 207 VAL A CA 1
ATOM 1585 C C . VAL A 1 207 ? -7.021 3.166 10.159 1.00 76.50 207 VAL A C 1
ATOM 1587 O O . VAL A 1 207 ? -7.682 3.101 9.127 1.00 76.50 207 VAL A O 1
ATOM 1590 N N . ASP A 1 208 ? -5.686 3.190 10.171 1.00 75.75 208 ASP A N 1
ATOM 1591 C CA . ASP A 1 208 ? -4.830 3.214 8.982 1.00 75.75 208 ASP A CA 1
ATOM 1592 C C . ASP A 1 208 ? -4.947 1.930 8.141 1.00 75.75 208 ASP A C 1
ATOM 1594 O O . ASP A 1 208 ? -4.912 1.979 6.916 1.00 75.75 208 ASP A O 1
ATOM 1598 N N . ASP A 1 209 ? -5.202 0.774 8.768 1.00 75.31 209 ASP A N 1
ATOM 1599 C CA . ASP A 1 209 ? -5.381 -0.497 8.043 1.00 75.31 209 ASP A CA 1
ATOM 1600 C C . ASP A 1 209 ? -6.611 -0.493 7.122 1.00 75.31 209 ASP A C 1
ATOM 1602 O O . ASP A 1 209 ? -6.674 -1.240 6.134 1.00 75.31 209 ASP A O 1
ATOM 1606 N N . LEU A 1 210 ? -7.601 0.339 7.449 1.00 78.81 210 LEU A N 1
ATOM 1607 C CA . LEU A 1 210 ? -8.831 0.505 6.682 1.00 78.81 210 LEU A CA 1
ATOM 1608 C C . LEU A 1 210 ? -8.705 1.598 5.620 1.00 78.81 210 LEU A C 1
ATOM 1610 O O . LEU A 1 210 ? -9.557 1.663 4.735 1.00 78.81 210 LEU A O 1
ATOM 1614 N N . ASP A 1 211 ? -7.645 2.408 5.660 1.00 83.25 211 ASP A N 1
ATOM 1615 C CA . ASP A 1 211 ? -7.414 3.406 4.630 1.00 83.25 211 ASP A CA 1
ATOM 1616 C C . ASP A 1 211 ? -6.936 2.735 3.332 1.00 83.25 211 ASP A C 1
ATOM 1618 O O . ASP A 1 211 ? -5.926 2.027 3.266 1.00 83.25 211 ASP A O 1
ATOM 1622 N N . ALA A 1 212 ? -7.701 2.956 2.268 1.00 84.38 212 ALA A N 1
ATOM 1623 C CA . ALA A 1 212 ? -7.394 2.506 0.914 1.00 84.38 212 ALA A CA 1
ATOM 1624 C C . ALA A 1 212 ? -7.048 3.675 -0.020 1.00 84.38 212 ALA A C 1
ATOM 1626 O O . ALA A 1 212 ? -6.862 3.476 -1.224 1.00 84.38 212 ALA A O 1
ATOM 1627 N N . THR A 1 213 ? -6.962 4.896 0.514 1.00 83.69 213 THR A N 1
ATOM 1628 C CA . THR A 1 213 ? -6.695 6.113 -0.256 1.00 83.69 213 THR A CA 1
ATOM 1629 C C . THR A 1 213 ? -5.301 6.069 -0.866 1.00 83.69 213 THR A C 1
ATOM 1631 O O . THR A 1 213 ? -5.142 6.313 -2.062 1.00 83.69 213 THR A O 1
ATOM 1634 N N . SER A 1 214 ? -4.288 5.677 -0.081 1.00 82.31 214 SER A N 1
ATOM 1635 C CA . SER A 1 214 ? -2.913 5.547 -0.583 1.00 82.31 214 SER A CA 1
ATOM 1636 C C . SER A 1 214 ? -2.805 4.521 -1.713 1.00 82.31 214 SER A C 1
ATOM 1638 O O . SER A 1 214 ? -2.101 4.759 -2.695 1.00 82.31 214 SER A O 1
ATOM 1640 N N . ASP A 1 215 ? -3.523 3.403 -1.601 1.00 84.56 215 ASP A N 1
ATOM 1641 C CA . ASP A 1 215 ? -3.530 2.365 -2.630 1.00 84.56 215 ASP A CA 1
ATOM 1642 C C . ASP A 1 215 ? -4.200 2.845 -3.907 1.00 84.56 215 ASP A C 1
ATOM 1644 O O . ASP A 1 215 ? -3.661 2.643 -4.992 1.00 84.56 215 ASP A O 1
ATOM 1648 N N . LEU A 1 216 ? -5.318 3.558 -3.788 1.00 86.50 216 LEU A N 1
ATOM 1649 C CA . LEU A 1 216 ? -6.004 4.119 -4.941 1.00 86.50 216 LEU A CA 1
ATOM 1650 C C . LEU A 1 216 ? -5.144 5.162 -5.669 1.00 86.50 216 LEU A C 1
ATOM 1652 O O . LEU A 1 216 ? -5.037 5.100 -6.892 1.00 86.50 216 LEU A O 1
ATOM 1656 N N . ILE A 1 217 ? -4.493 6.075 -4.936 1.00 84.94 217 ILE A N 1
ATOM 1657 C CA . ILE A 1 217 ? -3.597 7.097 -5.510 1.00 84.94 217 ILE A CA 1
ATOM 1658 C C . ILE A 1 217 ? -2.422 6.438 -6.240 1.00 84.94 217 ILE A C 1
ATOM 1660 O O . ILE A 1 217 ? -2.023 6.883 -7.313 1.00 84.94 217 ILE A O 1
ATOM 1664 N N . LYS A 1 218 ? -1.886 5.346 -5.686 1.00 82.81 218 LYS A N 1
ATOM 1665 C CA . LYS A 1 218 ? -0.816 4.567 -6.320 1.00 82.81 218 LYS A CA 1
ATOM 1666 C C . LYS A 1 218 ? -1.331 3.675 -7.453 1.00 82.81 218 LYS A C 1
ATOM 1668 O O . LYS A 1 218 ? -0.524 3.074 -8.150 1.00 82.81 218 LYS A O 1
ATOM 1673 N N . GLY A 1 219 ? -2.636 3.550 -7.673 1.00 83.56 219 GLY A N 1
ATOM 1674 C CA . GLY A 1 219 ? -3.179 2.602 -8.649 1.00 83.56 219 GLY A CA 1
ATOM 1675 C C . GLY A 1 219 ? -2.996 1.133 -8.243 1.00 83.56 219 GLY A C 1
ATOM 1676 O O . GLY A 1 219 ? -3.033 0.250 -9.096 1.00 83.56 219 GLY A O 1
ATOM 1677 N N . ASN A 1 220 ? -2.799 0.862 -6.951 1.00 87.75 220 ASN A N 1
ATOM 1678 C CA . ASN A 1 220 ? -2.792 -0.486 -6.403 1.00 87.75 220 ASN A CA 1
ATOM 1679 C C . ASN A 1 220 ? -4.222 -1.037 -6.329 1.00 87.75 220 ASN A C 1
ATOM 1681 O O . ASN A 1 220 ? -5.194 -0.318 -6.073 1.00 87.75 220 ASN A O 1
ATOM 1685 N N . LEU A 1 221 ? -4.348 -2.347 -6.523 1.00 90.19 221 LEU A N 1
ATOM 1686 C CA . LEU A 1 221 ? -5.621 -3.046 -6.424 1.00 90.19 221 LEU A CA 1
ATOM 1687 C C . LEU A 1 221 ? -6.048 -3.202 -4.961 1.00 90.19 221 LEU A C 1
ATOM 1689 O O . LEU A 1 221 ? -5.330 -3.790 -4.155 1.00 90.19 221 LEU A O 1
ATOM 1693 N N . VAL A 1 222 ? -7.273 -2.790 -4.648 1.00 91.12 222 VAL A N 1
ATOM 1694 C CA . VAL A 1 222 ? -7.943 -3.192 -3.413 1.00 91.12 222 VAL A CA 1
ATOM 1695 C C . VAL A 1 222 ? -8.539 -4.582 -3.620 1.00 91.12 222 VAL A C 1
ATOM 1697 O O . VAL A 1 222 ? -9.505 -4.778 -4.370 1.00 91.12 222 VAL A O 1
ATOM 1700 N N . GLU A 1 223 ? -7.934 -5.578 -2.976 1.00 89.75 223 GLU A N 1
ATOM 1701 C CA . GLU A 1 223 ? -8.399 -6.964 -3.025 1.00 89.75 223 GLU A CA 1
ATOM 1702 C C . GLU A 1 223 ? -9.713 -7.143 -2.255 1.00 89.75 223 GLU A C 1
ATOM 1704 O O . GLU A 1 223 ? -9.845 -6.692 -1.116 1.00 89.75 223 GLU A O 1
ATOM 1709 N N . TYR A 1 224 ? -10.651 -7.920 -2.807 1.00 89.94 224 TYR A N 1
ATOM 1710 C CA . TYR A 1 224 ? -11.856 -8.329 -2.072 1.00 89.94 224 TYR A CA 1
ATOM 1711 C C . TYR A 1 224 ? -11.528 -9.069 -0.775 1.00 89.94 224 TYR A C 1
ATOM 1713 O O . TYR A 1 224 ? -12.246 -8.928 0.210 1.00 89.94 224 TYR A O 1
ATOM 1721 N N . ARG A 1 225 ? -10.414 -9.809 -0.744 1.00 89.81 225 ARG A N 1
ATOM 1722 C CA . ARG A 1 225 ? -9.923 -10.474 0.465 1.00 89.81 225 ARG A CA 1
ATOM 1723 C C . ARG A 1 225 ? -9.645 -9.476 1.589 1.00 89.81 225 ARG A C 1
ATOM 1725 O O . ARG A 1 225 ? -10.003 -9.757 2.727 1.00 89.81 225 ARG A O 1
ATOM 1732 N N . ARG A 1 226 ? -9.069 -8.305 1.283 1.00 88.25 226 ARG A N 1
ATOM 1733 C CA . ARG A 1 226 ? -8.842 -7.241 2.275 1.00 88.25 226 ARG A CA 1
ATOM 1734 C C . ARG A 1 226 ? -10.165 -6.705 2.815 1.00 88.25 226 ARG A C 1
ATOM 1736 O O . ARG A 1 226 ? -10.303 -6.567 4.023 1.00 88.25 226 ARG A O 1
ATOM 1743 N N . ILE A 1 227 ? -11.149 -6.477 1.943 1.00 90.31 227 ILE A N 1
ATOM 1744 C CA . ILE A 1 227 ? -12.491 -6.017 2.339 1.00 90.31 227 ILE A CA 1
ATOM 1745 C C . ILE A 1 227 ? -13.184 -7.053 3.229 1.00 90.31 227 ILE A C 1
ATOM 1747 O O . ILE A 1 227 ? -13.685 -6.713 4.297 1.00 90.31 227 ILE A O 1
ATOM 1751 N N . GLY A 1 228 ? -13.181 -8.322 2.817 1.00 89.69 228 GLY A N 1
ATOM 1752 C CA . GLY A 1 228 ? -13.768 -9.414 3.590 1.00 89.69 228 GLY A CA 1
ATOM 1753 C C . GLY A 1 228 ? -13.086 -9.586 4.946 1.00 89.69 228 GLY A C 1
ATOM 1754 O O . GLY A 1 228 ? -13.759 -9.719 5.962 1.00 89.69 228 GLY A O 1
ATOM 1755 N N . TRP A 1 229 ? -11.755 -9.502 4.988 1.00 88.06 229 TRP A N 1
ATOM 1756 C CA . TRP A 1 229 ? -11.000 -9.572 6.237 1.00 88.06 229 TRP A CA 1
ATOM 1757 C C . TRP A 1 229 ? -11.276 -8.381 7.160 1.00 88.06 229 TRP A C 1
ATOM 1759 O O . TRP A 1 229 ? -11.427 -8.566 8.368 1.00 88.06 229 TRP A O 1
ATOM 1769 N N . ALA A 1 230 ? -11.400 -7.172 6.606 1.00 87.00 230 ALA A N 1
ATOM 1770 C CA . ALA A 1 230 ? -11.807 -5.989 7.358 1.00 87.00 230 ALA A CA 1
ATOM 1771 C C . ALA A 1 230 ? -13.211 -6.169 7.956 1.00 87.00 230 ALA A C 1
ATOM 1773 O O . ALA A 1 230 ? -13.403 -5.925 9.145 1.00 87.00 230 ALA A O 1
ATOM 1774 N N . PHE A 1 231 ? -14.166 -6.675 7.171 1.00 87.56 231 PHE A N 1
ATOM 1775 C CA . PHE A 1 231 ? -15.519 -6.968 7.643 1.00 87.56 231 PHE A CA 1
ATOM 1776 C C . PHE A 1 231 ? -15.523 -8.002 8.778 1.00 87.56 231 PHE A C 1
ATOM 1778 O O . PHE A 1 231 ? -16.098 -7.753 9.835 1.00 87.56 231 PHE A O 1
ATOM 1785 N N . VAL A 1 232 ? -14.842 -9.138 8.603 1.00 87.06 23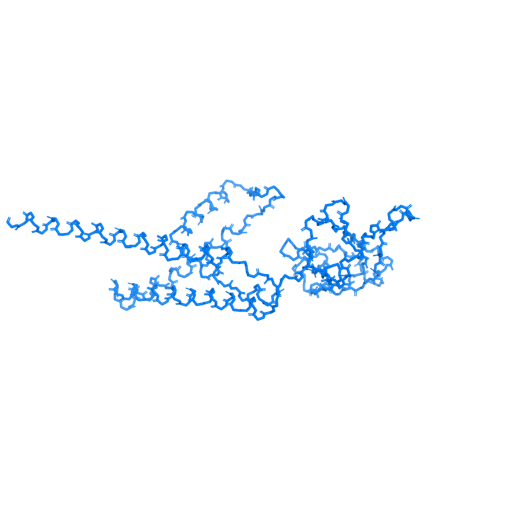2 VAL A N 1
ATOM 1786 C CA . VAL A 1 232 ? -14.769 -10.197 9.624 1.00 87.06 232 VAL A CA 1
ATOM 1787 C C . VAL A 1 232 ? -14.138 -9.674 10.916 1.00 87.06 232 VAL A C 1
ATOM 1789 O O . VAL A 1 232 ? -14.682 -9.899 11.996 1.00 87.06 232 VAL A O 1
ATOM 1792 N N . ASN A 1 233 ? -13.027 -8.940 10.832 1.00 82.44 233 ASN A N 1
ATOM 1793 C CA . ASN A 1 233 ? -12.362 -8.419 12.025 1.00 82.44 233 ASN A CA 1
ATOM 1794 C C . ASN A 1 233 ? -13.186 -7.360 12.754 1.00 82.44 233 ASN A C 1
ATOM 1796 O O . ASN A 1 233 ? -13.295 -7.414 13.978 1.00 82.44 233 ASN A O 1
ATOM 1800 N N . LEU A 1 234 ? -13.741 -6.389 12.027 1.00 81.44 234 LEU A N 1
ATOM 1801 C CA . LEU A 1 234 ? -14.480 -5.284 12.637 1.00 81.44 234 LEU A CA 1
ATOM 1802 C C . LEU A 1 234 ? -15.850 -5.723 13.144 1.00 81.44 234 LEU A C 1
ATOM 1804 O O . LEU A 1 234 ? -16.208 -5.409 14.275 1.00 81.44 234 LEU A O 1
ATOM 1808 N N . VAL A 1 235 ? -16.603 -6.444 12.314 1.00 79.31 235 VAL A N 1
ATOM 1809 C CA . VAL A 1 235 ? -18.010 -6.752 12.577 1.00 79.31 235 VAL A CA 1
ATOM 1810 C C . VAL A 1 235 ? -18.157 -8.072 13.319 1.00 79.31 235 VAL A C 1
ATOM 1812 O O . VAL A 1 235 ? -18.866 -8.132 14.312 1.00 79.31 235 VAL A O 1
ATOM 1815 N N . LEU A 1 236 ? -17.498 -9.148 12.886 1.00 79.44 236 LEU A N 1
ATOM 1816 C CA . LEU A 1 236 ? -17.732 -10.457 13.509 1.00 79.44 236 LEU A CA 1
ATOM 1817 C C . LEU A 1 236 ? -16.925 -10.626 14.789 1.00 79.44 236 LEU A C 1
ATOM 1819 O O . LEU A 1 236 ? -17.489 -10.901 15.844 1.00 79.44 236 LEU A O 1
ATOM 1823 N N . ILE A 1 237 ? -15.607 -10.450 14.712 1.00 80.75 237 ILE A N 1
ATOM 1824 C CA . ILE A 1 237 ? -14.723 -10.736 15.844 1.00 80.75 237 ILE A CA 1
ATOM 1825 C C . ILE A 1 237 ? -14.924 -9.692 16.940 1.00 80.75 237 ILE A C 1
ATOM 1827 O O . ILE A 1 237 ? -15.180 -10.044 18.087 1.00 80.75 237 ILE A O 1
ATOM 1831 N N . ARG A 1 238 ? -14.845 -8.401 16.611 1.00 74.94 238 ARG A N 1
ATOM 1832 C CA . ARG A 1 238 ? -14.854 -7.348 17.637 1.00 74.94 238 ARG A CA 1
ATOM 1833 C C . ARG A 1 238 ? -16.244 -7.086 18.202 1.00 74.94 238 ARG A C 1
ATOM 1835 O O . ARG A 1 238 ? -16.380 -7.064 19.424 1.00 74.94 238 ARG A O 1
ATOM 1842 N N . THR A 1 239 ? -17.281 -6.969 17.368 1.00 74.50 239 THR A N 1
ATOM 1843 C CA . THR A 1 239 ? -18.656 -6.905 17.892 1.00 74.50 239 THR A CA 1
ATOM 1844 C C . THR A 1 239 ? -19.015 -8.203 18.607 1.00 74.50 239 THR A C 1
ATOM 1846 O O . THR A 1 239 ? -19.572 -8.138 19.692 1.00 74.50 239 THR A O 1
ATOM 1849 N N . GLY A 1 240 ? -18.607 -9.369 18.093 1.00 77.44 240 GLY A N 1
ATOM 1850 C CA . GLY A 1 240 ? -18.818 -10.653 18.765 1.00 77.44 240 GLY A CA 1
ATOM 1851 C C . GLY A 1 240 ? -18.190 -10.724 20.160 1.00 77.44 240 GLY A C 1
ATOM 1852 O O . GLY A 1 240 ? -18.856 -11.146 21.102 1.00 77.44 240 GLY A O 1
ATOM 1853 N N . ILE A 1 241 ? -16.950 -10.252 20.330 1.00 78.88 241 ILE A N 1
ATOM 1854 C CA . ILE A 1 241 ? -16.284 -10.193 21.641 1.00 78.88 241 ILE A CA 1
ATOM 1855 C C . ILE A 1 241 ? -17.007 -9.216 22.575 1.00 78.88 241 ILE A C 1
ATOM 1857 O O . ILE A 1 241 ? -17.305 -9.574 23.713 1.00 78.88 241 ILE A O 1
ATOM 1861 N N . ILE A 1 242 ? -17.323 -8.002 22.109 1.00 75.56 242 ILE A N 1
ATOM 1862 C CA . ILE A 1 242 ? -18.001 -6.985 22.931 1.00 75.56 242 ILE A CA 1
ATOM 1863 C C . ILE A 1 242 ? -19.394 -7.470 23.346 1.00 75.56 242 ILE A C 1
ATOM 1865 O O . ILE A 1 242 ? -19.743 -7.406 24.523 1.00 75.56 242 ILE A O 1
ATOM 1869 N N . SER A 1 243 ? -20.174 -8.002 22.405 1.00 76.88 243 SER A N 1
ATOM 1870 C CA . SER A 1 243 ? -21.487 -8.584 22.672 1.00 76.88 243 SER A CA 1
ATOM 1871 C C . SER A 1 243 ? -21.384 -9.789 23.601 1.00 76.88 243 SER A C 1
ATOM 1873 O O . SER A 1 243 ? -22.180 -9.892 24.526 1.00 76.88 243 SER A O 1
ATOM 1875 N N . GLY A 1 244 ? -20.388 -10.661 23.428 1.00 83.00 244 GLY A N 1
ATOM 1876 C CA . GLY A 1 244 ? -20.153 -11.806 24.310 1.00 83.00 244 GLY A CA 1
ATOM 1877 C C . GLY A 1 244 ? -19.847 -11.390 25.750 1.00 83.00 244 GLY A C 1
ATOM 1878 O O . GLY A 1 244 ? -20.435 -11.931 26.687 1.00 83.00 244 GLY A O 1
ATOM 1879 N N . ILE A 1 245 ? -18.989 -10.381 25.938 1.00 81.56 245 ILE A N 1
ATOM 1880 C CA . ILE A 1 245 ? -18.705 -9.801 27.259 1.00 81.56 245 ILE A CA 1
ATOM 1881 C C . ILE A 1 245 ? -19.965 -9.148 27.836 1.00 81.56 245 ILE A C 1
ATOM 1883 O O . ILE A 1 245 ? -20.288 -9.367 29.003 1.00 81.56 245 ILE A O 1
ATOM 1887 N N . GLY A 1 246 ? -20.699 -8.383 27.025 1.00 76.94 246 GLY A N 1
ATOM 1888 C CA . GLY A 1 246 ? -21.951 -7.745 27.428 1.00 76.94 246 GLY A CA 1
ATOM 1889 C C . GLY A 1 246 ? -22.987 -8.758 27.915 1.00 76.94 246 GLY A C 1
ATOM 1890 O O . GLY A 1 246 ? -23.513 -8.609 29.018 1.00 76.94 246 GLY A O 1
ATOM 1891 N N . ILE A 1 247 ? -23.213 -9.826 27.143 1.00 84.31 247 ILE A N 1
ATOM 1892 C CA . ILE A 1 247 ? -24.087 -10.944 27.514 1.00 84.31 247 ILE A CA 1
ATOM 1893 C C . ILE A 1 247 ? -23.608 -11.551 28.832 1.00 84.31 247 ILE A C 1
ATOM 1895 O O . ILE A 1 247 ? -24.388 -11.636 29.771 1.00 84.31 247 ILE A O 1
ATOM 1899 N N . TRP A 1 248 ? -22.323 -11.888 28.962 1.00 84.50 248 TRP A N 1
ATOM 1900 C CA . TRP A 1 248 ? -21.784 -12.501 30.180 1.00 84.50 248 TRP A CA 1
ATOM 1901 C C . TRP A 1 248 ? -21.984 -11.641 31.440 1.00 84.50 248 TRP A C 1
ATOM 1903 O O . TRP A 1 248 ? -22.398 -12.159 32.483 1.00 84.50 248 TRP A O 1
ATOM 1913 N N . ILE A 1 249 ? -21.732 -10.329 31.353 1.00 83.06 249 ILE A N 1
ATOM 1914 C CA . ILE A 1 249 ? -21.954 -9.390 32.463 1.00 83.06 249 ILE A CA 1
ATOM 1915 C C . ILE A 1 249 ? -23.440 -9.351 32.830 1.00 83.06 249 ILE A C 1
ATOM 1917 O O . ILE A 1 249 ? -23.781 -9.437 34.012 1.00 83.06 249 ILE A O 1
ATOM 1921 N N . LEU A 1 250 ? -24.323 -9.223 31.837 1.00 81.50 250 LEU A N 1
ATOM 1922 C CA . LEU A 1 250 ? -25.764 -9.124 32.062 1.00 81.50 250 LEU A CA 1
ATOM 1923 C C . LEU A 1 250 ? -26.337 -10.423 32.634 1.00 81.50 250 LEU A C 1
ATOM 1925 O O . LEU A 1 250 ? -27.039 -10.368 33.639 1.00 81.50 250 LEU A O 1
ATOM 1929 N N . THR A 1 251 ? -25.947 -11.590 32.116 1.00 81.88 251 THR A N 1
ATOM 1930 C CA . THR A 1 251 ? -26.378 -12.890 32.651 1.00 81.88 251 THR A CA 1
ATOM 1931 C C . THR A 1 251 ? -25.942 -13.075 34.108 1.00 81.88 251 THR A C 1
ATOM 1933 O O . THR A 1 251 ? -26.718 -13.556 34.933 1.00 81.88 251 THR A O 1
ATOM 1936 N N . ARG A 1 252 ? -24.729 -12.639 34.487 1.00 77.19 252 ARG A N 1
ATOM 1937 C CA . ARG A 1 252 ? -24.299 -12.669 35.899 1.00 77.19 252 ARG A CA 1
ATOM 1938 C C . ARG A 1 252 ? -25.063 -11.683 36.781 1.00 77.19 252 ARG A C 1
ATOM 1940 O O . ARG A 1 252 ? -25.326 -11.998 37.941 1.00 77.19 252 ARG A O 1
ATOM 1947 N N . ARG A 1 253 ? -25.424 -10.506 36.260 1.00 72.31 253 ARG A N 1
ATOM 1948 C CA . ARG A 1 253 ? -26.249 -9.531 36.993 1.00 72.31 253 ARG A CA 1
ATOM 1949 C C . ARG A 1 253 ? -27.669 -10.045 37.211 1.00 72.31 253 ARG A C 1
ATOM 1951 O O . ARG A 1 253 ? -28.194 -9.877 38.310 1.00 72.31 253 ARG A O 1
ATOM 1958 N N . GLU A 1 254 ? -28.263 -10.709 36.226 1.00 70.69 254 GLU A N 1
ATOM 1959 C CA . GLU A 1 254 ? -29.582 -11.330 36.376 1.00 70.69 254 GLU A CA 1
ATOM 1960 C C . GLU A 1 254 ? -29.556 -12.458 37.417 1.00 70.69 254 GLU A C 1
ATOM 1962 O O . GLU A 1 254 ? -30.364 -12.445 38.344 1.00 70.69 254 GLU A O 1
ATOM 1967 N N . LEU A 1 255 ? -28.555 -13.346 37.376 1.00 59.56 255 LEU A N 1
ATOM 1968 C CA . LEU A 1 255 ? -28.377 -14.406 38.382 1.00 59.56 255 LEU A CA 1
ATOM 1969 C C . LEU A 1 255 ? -28.179 -13.854 39.805 1.00 59.56 255 LEU A C 1
ATOM 1971 O O . LEU A 1 255 ? -28.774 -14.355 40.758 1.00 59.56 255 LEU A O 1
ATOM 1975 N N . GLY A 1 256 ? -27.390 -12.788 39.964 1.00 55.34 256 GLY A N 1
ATOM 1976 C CA . GLY A 1 256 ? -27.183 -12.136 41.263 1.00 55.34 256 GLY A CA 1
ATOM 1977 C C . GLY A 1 256 ? -28.420 -11.411 41.807 1.00 55.34 256 GLY A C 1
ATOM 1978 O O . GLY A 1 256 ? -28.531 -11.218 43.017 1.00 55.34 256 GLY A O 1
ATOM 1979 N N . THR A 1 257 ? -29.356 -11.029 40.935 1.00 55.81 257 THR A N 1
ATOM 1980 C CA . THR A 1 257 ? -30.623 -10.393 41.330 1.00 55.81 257 THR A CA 1
ATOM 1981 C C . THR A 1 257 ? -31.656 -11.436 41.768 1.00 55.81 257 THR A C 1
ATOM 1983 O O . THR A 1 257 ? -32.418 -11.179 42.695 1.00 55.81 257 THR A O 1
ATOM 1986 N N . VAL A 1 258 ? -31.635 -12.636 41.174 1.00 57.41 258 VAL A N 1
ATOM 1987 C CA . VAL A 1 258 ? -32.501 -13.765 41.565 1.00 57.41 258 VAL A CA 1
ATOM 1988 C C . VAL A 1 258 ? -32.138 -14.324 42.948 1.00 57.41 258 VAL A C 1
ATOM 1990 O O . VAL A 1 258 ? -33.032 -14.683 43.700 1.00 57.41 258 VAL A O 1
ATOM 1993 N N . ILE A 1 259 ? -30.855 -14.338 43.327 1.00 55.38 259 ILE A N 1
ATOM 1994 C CA . ILE A 1 259 ? -30.394 -14.859 44.634 1.00 55.38 259 ILE A CA 1
ATOM 1995 C C . ILE A 1 259 ? -30.722 -13.908 45.806 1.00 55.38 259 ILE A C 1
ATOM 1997 O O . ILE A 1 259 ? -30.698 -14.314 46.963 1.00 55.38 259 ILE A O 1
ATOM 2001 N N . LYS A 1 260 ? -31.034 -12.635 45.530 1.00 51.84 260 LYS A N 1
ATOM 2002 C CA . LYS A 1 260 ? -31.401 -11.637 46.553 1.00 51.84 260 LYS A CA 1
ATOM 2003 C C . LYS A 1 260 ? -32.913 -11.526 46.811 1.00 51.84 260 LYS A C 1
ATOM 2005 O O . LYS A 1 260 ? -33.323 -10.573 47.474 1.00 51.84 260 LYS A O 1
ATOM 2010 N N . ARG A 1 261 ? -33.727 -12.447 46.291 1.00 42.34 261 ARG A N 1
ATOM 2011 C CA . ARG A 1 261 ? -35.152 -12.567 46.631 1.00 42.34 261 ARG A CA 1
ATOM 2012 C C . ARG A 1 261 ? -35.402 -13.735 47.566 1.00 42.34 261 ARG A C 1
ATOM 2014 O O . ARG A 1 261 ? -34.804 -14.803 47.326 1.00 42.34 261 ARG A O 1
#

pLDDT: mean 84.51, std 8.72, range [42.34, 94.62]

Secondary structure (DSSP, 8-state):
-B-----SSTTPEEEEEEE-EES-TT-SSPPEEEEEEEEE-GGGTTT-S--EEEEEEEEETT-EEEEEEEHHHH-BTTTTSBB-EEEEEPPGGGGTTSPP--EE--STT--EEE---S-HHHHHHHHHHHHHHHHHHHHHHHHHHHHHS-HHHHHHHHHHHHHHHHHHHHHHH-SEE-TTS-EE-SSHHHHHHHHHHHHHHHHS--GGGG--HHHHHTT----HHHHHHHHIIIIIIIHHHHHHHHHHHHHHHHHHHHTT-

Foldseek 3Di:
DDAQDDAPDQQFKKKWKFAWFFADPPDPDWAFFWKKKWKAFPVCPVPDPDRTDIDTDTHTHPDMDIDIDRNNGRQPVVVHRDIDMDMGGDDPVVRPPDGHTDIDGDPVRHTDMDYDDDDLVVQVVLQVLLVVLLVVLLVVLLVVLVVVDPPVRSVVVSVVLQVLLVVLVCLLPVFDADPVRDTDAPDDVSVVSNVVSVVVCLVGHHSVLSRCPVCSVVVHGDDVVSSVVSCCSRPPVPVVVVVVVVVVVVVVVVVVVVVVD

Radius of gyration: 25.65 Å; chains: 1; bounding box: 67×38×78 Å